Protein AF-0000000076550369 (afdb_homodimer)

Sequence (310 aa):
MLQIGLGSMNLGNSFVPNLTVDLSHDAEATEVRAARPRVLIVDDEKLIADTCAEILEDAGFHTMTAYDGFAAMDMVAEFQPDYLLTDVLMPRMNGVELAIYVNKMLPKAKILLFSGQAGISDILLQGHKQGYEFELLAKPLHPVKLIERLQKQQRMLQIGLGSMNLGNSFVPNLTVDLSHDAEATEVRAARPRVLIVDDEKLIADTCAEILEDAGFHTMTAYDGFAAMDMVAEFQPDYLLTDVLMPRMNGVELAIYVNKMLPKAKILLFSGQAGISDILLQGHKQGYEFELLAKPLHPVKLIERLQKQQR

Nearest PDB structures (foldseek):
  3q15-assembly2_D-3  TM=7.947E-01  e=2.339E-06  Bacillus subtilis
  6ifh-assembly1_A  TM=7.111E-01  e=2.498E-06  Paenisporosarcina sp. TG-14
  2oqr-assembly1_A-2  TM=6.727E-01  e=3.246E-06  Mycobacterium tuberculosis H37Rv
  3hv2-assembly1_B  TM=6.972E-01  e=5.485E-06  Pseudomonas protegens Pf-5
  8tef-assembly2_C  TM=6.922E-01  e=4.811E-06  Flavobacterium johnsoniae UW101

InterPro domains:
  IPR001789 Signal transduction response regulator, receiver domain [PF00072] (39-150)
  IPR001789 Signal transduction response regulator, receiver domain [PS50110] (38-154)
  IPR001789 Signal transduction response regulator, receiver domain [SM00448] (37-150)
  IPR011006 CheY-like superfamily [SSF52172] (36-154)
  IPR050595 Bacterial response regulator [PTHR44591] (36-152)

pLDDT: mean 79.11, std 24.01, range [27.92, 98.38]

Organism: NCBI:txid570835

Solvent-accessible surface area (backbone atoms only — not comparable to full-atom values): 17868 Å² total; per-residue (Å²): 134,84,78,74,77,76,73,80,77,77,77,72,83,74,80,70,74,76,70,69,70,70,71,65,69,71,61,66,70,69,64,70,66,68,75,52,55,30,34,36,32,34,24,66,50,57,69,59,29,51,52,51,39,52,55,42,40,75,72,56,37,40,64,50,76,25,53,38,43,66,59,37,59,68,42,40,76,77,65,57,41,49,27,40,39,28,36,33,85,40,74,102,37,37,27,60,62,44,47,53,53,46,39,72,76,37,71,80,35,45,38,39,34,39,28,84,55,27,68,58,47,48,53,50,47,51,38,45,74,72,65,53,75,70,43,75,36,52,57,76,83,50,67,68,61,49,49,54,51,54,56,58,65,75,103,136,83,79,74,76,79,74,79,78,77,78,73,83,76,77,69,72,76,70,65,72,66,70,63,70,69,61,66,69,68,63,70,63,69,75,54,55,29,33,36,31,34,24,67,51,56,70,60,30,52,52,52,40,52,55,42,40,75,71,54,37,40,65,48,75,25,55,39,43,66,59,37,59,65,41,43,76,77,65,56,40,48,27,39,38,27,36,31,86,40,75,102,37,37,29,59,61,44,47,52,53,45,40,71,76,37,72,80,37,43,38,38,35,37,26,84,54,26,69,59,48,48,53,50,47,52,39,45,73,72,65,54,74,71,43,76,36,54,57,77,83,51,68,69,60,48,49,54,51,56,56,59,67,75,101

Foldseek 3Di:
DPCPVPDDPPPPDPPPDPCPVPCPVVVVCVVVVVPAAEEEEEALPPVVRVVVCVVVVVVRHHYDYHNALVRSLVCCVPRVGLEYEYEQDDPPDGLVNSVVSNCVVRVNRHYDYDYPPVPVVVVVVVCVVVVHDDDDDDPDDDVVVVVVVVVVVVD/DPPVVPPPPPPPDPPPPPCPVPCPVVVCCVVVVVPAAEEEEEALPPVVRVVVCVVVVVVRHHYDYYNALVRSLVCCVPRVGLEYEYEQDDPPDGLVRSVVSNCVVRVNRHYDYDYPPVVVVVVVVVCVVVVHDDDDDDDDDDVVVVVVVVVVVVD

Secondary structure (DSSP, 8-state):
-------------------------------------EEEEE-SSHHHHHHHHHHHHHTT-EEEEESSHHHHHHHHHHH--SEEEEES--SSS-HHHHHHHHHHH-TT-EEEEEETTHHHHHHHHHHHHTT---EEEESSP-HHHHHHHHHHHH-/-------------------------------------EEEEE-SSHHHHHHHHHHHHHTT-EEEEESSHHHHHHHHHHH--SEEEEES--SSS-HHHHHHHHHHH-TT-EEEEEETTHHHHHHHHHHHHTT---EEEESSP-HHHHHHHHHHHH-

Radius of gyration: 42.09 Å; Cα contacts (8 Å, |Δi|>4): 429; chains: 2; bounding box: 52×225×55 Å

Structure (mmCIF, N/CA/C/O backbone):
data_AF-0000000076550369-model_v1
#
loop_
_entity.id
_entity.type
_entity.pdbx_description
1 polymer 'Response regulator receiver protein'
#
loop_
_atom_site.group_PDB
_atom_site.id
_atom_site.type_symbol
_atom_site.label_atom_id
_atom_site.label_alt_id
_atom_site.label_comp_id
_atom_site.label_asym_id
_atom_site.label_entity_id
_atom_site.label_seq_id
_atom_site.pdbx_PDB_ins_code
_atom_site.Cartn_x
_atom_site.Cartn_y
_atom_site.Cartn_z
_atom_site.occupancy
_atom_site.B_iso_or_equiv
_atom_site.auth_seq_id
_atom_site.auth_comp_id
_atom_site.auth_asym_id
_atom_site.auth_atom_id
_atom_site.pdbx_PDB_model_num
ATOM 1 N N . MET A 1 1 ? -34.969 109.25 32.281 1 27.92 1 MET A N 1
ATOM 2 C CA . MET A 1 1 ? -35.531 108.562 31.141 1 27.92 1 MET A CA 1
ATOM 3 C C . MET A 1 1 ? -34.5 108.312 30.062 1 27.92 1 MET A C 1
ATOM 5 O O . MET A 1 1 ? -34.5 109 29.016 1 27.92 1 MET A O 1
ATOM 9 N N . LEU A 1 2 ? -33.281 107.875 30.562 1 29.59 2 LEU A N 1
ATOM 10 C CA . LEU A 1 2 ? -31.984 107.812 29.938 1 29.59 2 LEU A CA 1
ATOM 11 C C . LEU A 1 2 ? -32 106.75 28.812 1 29.59 2 LEU A C 1
ATOM 13 O O . LEU A 1 2 ? -32.281 105.562 29.062 1 29.59 2 LEU A O 1
ATOM 17 N N . GLN A 1 3 ? -32.406 107.188 27.578 1 32 3 GLN A N 1
ATOM 18 C CA . GLN A 1 3 ? -32.656 106.5 26.312 1 32 3 GLN A CA 1
ATOM 19 C C . GLN A 1 3 ? -31.438 105.75 25.797 1 32 3 GLN A C 1
ATOM 21 O O . GLN A 1 3 ? -30.484 106.438 25.312 1 32 3 GLN A O 1
ATOM 26 N N . ILE A 1 4 ? -30.859 104.812 26.562 1 32.62 4 ILE A N 1
ATOM 27 C CA . ILE A 1 4 ? -29.609 104.125 26.203 1 32.62 4 ILE A CA 1
ATOM 28 C C . ILE A 1 4 ? -29.797 103.375 24.891 1 32.62 4 ILE A C 1
ATOM 30 O O . ILE A 1 4 ? -30.703 102.562 24.75 1 32.62 4 ILE A O 1
ATOM 34 N N . GLY A 1 5 ? -29.594 104.062 23.75 1 32.12 5 GLY A N 1
ATOM 35 C CA . GLY A 1 5 ? -29.719 103.625 22.375 1 32.12 5 GLY A CA 1
ATOM 36 C C . GLY A 1 5 ? -28.969 102.375 22.078 1 32.12 5 GLY A C 1
ATOM 37 O O . GLY A 1 5 ? -27.734 102.312 22.062 1 32.12 5 GLY A O 1
ATOM 38 N N . LEU A 1 6 ? -29.375 101.188 22.656 1 30.16 6 LEU A N 1
ATOM 39 C CA . LEU A 1 6 ? -28.781 99.875 22.578 1 30.16 6 LEU A CA 1
ATOM 40 C C . LEU A 1 6 ? -28.609 99.438 21.141 1 30.16 6 LEU A C 1
ATOM 42 O O . LEU A 1 6 ? -29.578 99.312 20.391 1 30.16 6 LEU A O 1
ATOM 46 N N . GLY A 1 7 ? -27.562 99.938 20.469 1 31.98 7 GLY A N 1
ATOM 47 C CA . GLY A 1 7 ? -27.234 99.688 19.078 1 31.98 7 GLY A CA 1
ATOM 48 C C . GLY A 1 7 ? -27.297 98.25 18.703 1 31.98 7 GLY A C 1
ATOM 49 O O . GLY A 1 7 ? -27.188 97.375 19.562 1 31.98 7 GLY A O 1
ATOM 50 N N . SER A 1 8 ? -27.984 97.812 17.609 1 32.66 8 SER A N 1
ATOM 51 C CA . SER A 1 8 ? -28.438 96.625 16.906 1 32.66 8 SER A CA 1
ATOM 52 C C . SER A 1 8 ? -27.25 95.75 16.531 1 32.66 8 SER A C 1
ATOM 54 O O . SER A 1 8 ? -26.5 96.062 15.617 1 32.66 8 SER A O 1
ATOM 56 N N . MET A 1 9 ? -26.422 95.25 17.469 1 28.64 9 MET A N 1
ATOM 57 C CA . MET A 1 9 ? -25.281 94.438 17.078 1 28.64 9 MET A CA 1
ATOM 58 C C . MET A 1 9 ? -25.734 93.312 16.172 1 28.64 9 MET A C 1
ATOM 60 O O . MET A 1 9 ? -26.656 92.562 16.516 1 28.64 9 MET A O 1
ATOM 64 N N . ASN A 1 10 ? -25.688 93.5 14.844 1 31.89 10 ASN A N 1
ATOM 65 C CA . ASN A 1 10 ? -25.969 92.562 13.766 1 31.89 10 ASN A CA 1
ATOM 66 C C . ASN A 1 10 ? -25.266 91.25 13.984 1 31.89 10 ASN A C 1
ATOM 68 O O . ASN A 1 10 ? -24.031 91.188 13.992 1 31.89 10 ASN A O 1
ATOM 72 N N . LEU A 1 11 ? -25.688 90.375 14.844 1 28.97 11 LEU A N 1
ATOM 73 C CA . LEU A 1 11 ? -25.219 89 15.125 1 28.97 11 LEU A CA 1
ATOM 74 C C . LEU A 1 11 ? -25.062 88.25 13.836 1 28.97 11 LEU A C 1
ATOM 76 O O . LEU A 1 11 ? -26.031 88 13.133 1 28.97 11 LEU A O 1
ATOM 80 N N . GLY A 1 12 ? -23.969 88.5 13.086 1 31.8 12 GLY A N 1
ATOM 81 C CA . GLY A 1 12 ? -23.625 87.812 11.867 1 31.8 12 GLY A CA 1
ATOM 82 C C . GLY A 1 12 ? -24 86.312 11.906 1 31.8 12 GLY A C 1
ATOM 83 O O . GLY A 1 12 ? -24.234 85.75 12.977 1 31.8 12 GLY A O 1
ATOM 84 N N . ASN A 1 13 ? -24.406 85.75 10.711 1 34.06 13 ASN A N 1
ATOM 85 C CA . ASN A 1 13 ? -24.938 84.5 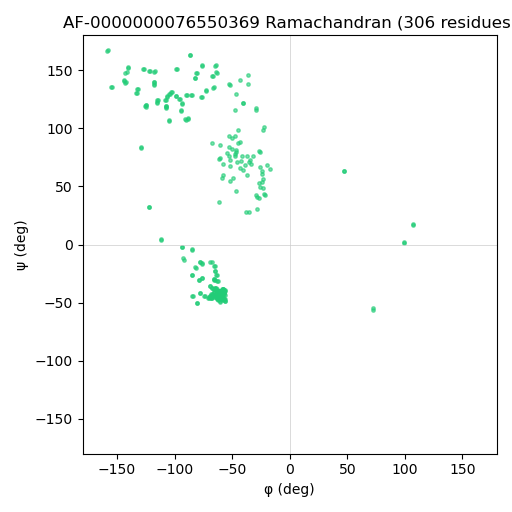10.273 1 34.06 13 ASN A CA 1
ATOM 86 C C . ASN A 1 13 ? -24.094 83.312 10.789 1 34.06 13 ASN A C 1
ATOM 88 O O . ASN A 1 13 ? -22.875 83.25 10.555 1 34.06 13 ASN A O 1
ATOM 92 N N . SER A 1 14 ? -24.422 82.75 11.938 1 32.03 14 SER A N 1
ATOM 93 C CA . SER A 1 14 ? -23.891 81.562 12.547 1 32.03 14 SER A CA 1
ATOM 94 C C . SER A 1 14 ? -23.766 80.438 11.523 1 32.03 14 SER A C 1
ATOM 96 O O . SER A 1 14 ? -24.734 80.062 10.852 1 32.03 14 SER A O 1
ATOM 98 N N . PHE A 1 15 ? -22.609 80.375 10.789 1 33.94 15 PHE A N 1
ATOM 99 C CA . PHE A 1 15 ? -22.234 79.188 10.023 1 33.94 15 PHE A CA 1
ATOM 100 C C . PHE A 1 15 ? -22.625 77.875 10.766 1 33.94 15 PHE A C 1
ATOM 102 O O . PHE A 1 15 ? -22.203 77.688 11.906 1 33.94 15 PHE A O 1
ATOM 109 N N . VAL A 1 16 ? -23.922 77.5 10.758 1 35.19 16 VAL A N 1
ATOM 110 C CA . VAL A 1 16 ? -24.375 76.188 11.148 1 35.19 16 VAL A CA 1
ATOM 111 C C . VAL A 1 16 ? -23.453 75.125 10.562 1 35.19 16 VAL A C 1
ATOM 113 O O . VAL A 1 16 ? -22.906 75.312 9.461 1 35.19 16 VAL A O 1
ATOM 116 N N . PRO A 1 17 ? -23.188 74.125 11.273 1 32.66 17 PRO A N 1
ATOM 117 C CA . PRO A 1 17 ? -22.266 72.938 11.297 1 32.66 17 PRO A CA 1
ATOM 118 C C . PRO A 1 17 ? -22.453 72 10.102 1 32.66 17 PRO A C 1
ATOM 120 O O . PRO A 1 17 ? -23.375 71.188 10.094 1 32.66 17 PRO A O 1
ATOM 123 N N . ASN A 1 18 ? -22.734 72.438 8.906 1 38.12 18 ASN A N 1
ATOM 124 C CA . ASN A 1 18 ? -23.203 71.312 8.148 1 38.12 18 ASN A CA 1
ATOM 125 C C . ASN A 1 18 ? -22.219 70.125 8.234 1 38.12 18 ASN A C 1
ATOM 127 O O . ASN A 1 18 ? -21.156 70.188 7.609 1 38.12 18 ASN A O 1
ATOM 131 N N . LEU A 1 19 ? -21.875 69.688 9.398 1 30.3 19 LEU A N 1
ATOM 132 C CA . LEU A 1 19 ? -21.078 68.438 9.406 1 30.3 19 LEU A CA 1
ATOM 133 C C . LEU A 1 19 ? -21.719 67.375 8.531 1 30.3 19 LEU A C 1
ATOM 135 O O . LEU A 1 19 ? -22.766 66.812 8.867 1 30.3 19 LEU A O 1
ATOM 139 N N . THR A 1 20 ? -21.938 67.625 7.262 1 37.28 20 THR A N 1
ATOM 140 C CA . THR A 1 20 ? -22.156 66.438 6.453 1 37.28 20 THR A CA 1
ATOM 141 C C . THR A 1 20 ? -21.172 65.312 6.832 1 37.28 20 THR A C 1
ATOM 143 O O . THR A 1 20 ? -19.969 65.5 6.66 1 37.28 20 THR A O 1
ATOM 146 N N . VAL A 1 21 ? -21.406 64.75 7.996 1 33.78 21 VAL A N 1
ATOM 147 C CA . VAL A 1 21 ? -20.688 63.5 8.234 1 33.78 21 VAL A CA 1
ATOM 148 C C . VAL A 1 21 ? -20.656 62.688 6.949 1 33.78 21 VAL A C 1
ATOM 150 O O . VAL A 1 21 ? -21.703 62.312 6.414 1 33.78 21 VAL A O 1
ATOM 153 N N . ASP A 1 22 ? -19.922 63.188 5.969 1 36.72 22 ASP A N 1
ATOM 154 C CA . ASP A 1 22 ? -19.531 62.188 4.98 1 36.72 22 ASP A CA 1
ATOM 155 C C . ASP A 1 22 ? -19.312 60.812 5.637 1 36.72 22 ASP A C 1
ATOM 157 O O . ASP A 1 22 ? -18.391 60.656 6.434 1 36.72 22 ASP A O 1
ATOM 161 N N . LEU A 1 23 ? -20.391 60.219 6.082 1 35.91 23 LEU A N 1
ATOM 162 C CA . LEU A 1 23 ? -20.281 58.75 6.285 1 35.91 23 LEU A CA 1
ATOM 163 C C . LEU A 1 23 ? -19.438 58.125 5.184 1 35.91 23 LEU A C 1
ATOM 165 O O . LEU A 1 23 ? -19.953 57.844 4.09 1 35.91 23 LEU A O 1
ATOM 169 N N . SER A 1 24 ? -18.562 58.844 4.633 1 37.47 24 SER A N 1
ATOM 170 C CA . SER A 1 24 ? -17.625 57.906 3.988 1 37.47 24 SER A CA 1
ATOM 171 C C . SER A 1 24 ? -17.516 56.625 4.77 1 37.47 24 SER A C 1
ATOM 173 O O . SER A 1 24 ? -17.172 56.625 5.953 1 37.47 24 SER A O 1
ATOM 175 N N . HIS A 1 25 ? -18.578 55.844 4.598 1 37.62 25 HIS A N 1
ATOM 176 C CA . HIS A 1 25 ? -18.422 54.406 4.875 1 37.62 25 HIS A CA 1
ATOM 177 C C . HIS A 1 25 ? -16.984 53.969 4.68 1 37.62 25 HIS A C 1
ATOM 179 O O . HIS A 1 25 ? -16.516 53.844 3.543 1 37.62 25 HIS A O 1
ATOM 185 N N . ASP A 1 26 ? -15.992 54.531 5.234 1 32.56 26 ASP A N 1
ATOM 186 C CA . ASP A 1 26 ? -14.859 53.625 5.398 1 32.56 26 ASP A CA 1
ATOM 187 C C . ASP A 1 26 ? -15.328 52.188 5.566 1 32.56 26 ASP A C 1
ATOM 189 O O . ASP A 1 26 ? -15.758 51.781 6.652 1 32.56 26 ASP A O 1
ATOM 193 N N . ALA A 1 27 ? -16.328 51.781 4.75 1 41.12 27 ALA A N 1
ATOM 194 C CA . ALA A 1 27 ? -16.375 50.344 4.629 1 41.12 27 ALA A CA 1
ATOM 195 C C . ALA A 1 27 ? -15.023 49.719 4.949 1 41.12 27 ALA A C 1
ATOM 197 O O . ALA A 1 27 ? -14.055 49.938 4.223 1 41.12 27 ALA A O 1
ATOM 198 N N . GLU A 1 28 ? -14.609 50.062 6.148 1 37.56 28 GLU A N 1
ATOM 199 C CA . GLU A 1 28 ? -13.562 49.125 6.52 1 37.56 28 GLU A CA 1
ATOM 200 C C . GLU A 1 28 ? -13.648 47.844 5.68 1 37.56 28 GLU A C 1
ATOM 202 O O . GLU A 1 28 ? -14.664 47.156 5.691 1 37.56 28 GLU A O 1
ATOM 207 N N . ALA A 1 29 ? -13.406 47.812 4.5 1 39.91 29 ALA A N 1
ATOM 208 C CA . ALA A 1 29 ? -13.195 46.625 3.68 1 39.91 29 ALA A CA 1
ATOM 209 C C . ALA A 1 29 ? -12.703 45.469 4.527 1 39.91 29 ALA A C 1
ATOM 211 O O . ALA A 1 29 ? -11.547 45.438 4.961 1 39.91 29 ALA A O 1
ATOM 212 N N . THR A 1 30 ? -13.328 45.188 5.59 1 40.44 30 THR A N 1
ATOM 213 C CA . THR A 1 30 ? -13.109 43.875 6.18 1 40.44 30 THR A CA 1
ATOM 214 C C . THR A 1 30 ? -12.742 42.844 5.105 1 40.44 30 THR A C 1
ATOM 216 O O . THR A 1 30 ? -13.586 42.469 4.297 1 40.44 30 THR A O 1
ATOM 219 N N . GLU A 1 31 ? -11.961 43.219 4.199 1 41.28 31 GLU A N 1
ATOM 220 C CA . GLU A 1 31 ? -11.477 42.125 3.355 1 41.28 31 GLU A CA 1
ATOM 221 C C . GLU A 1 31 ? -11.508 40.812 4.098 1 41.28 31 GLU A C 1
ATOM 223 O O . GLU A 1 31 ? -10.898 40.656 5.16 1 41.28 31 GLU A O 1
ATOM 228 N N . VAL A 1 32 ? -12.57 40.312 4.422 1 41.41 32 VAL A N 1
ATOM 229 C CA . VAL A 1 32 ? -12.641 38.938 4.879 1 41.41 32 VAL A CA 1
ATOM 230 C C . VAL A 1 32 ? -11.43 38.156 4.371 1 41.41 32 VAL A C 1
ATOM 232 O O . VAL A 1 32 ? -11.359 37.812 3.186 1 41.41 32 VAL A O 1
ATOM 235 N N . ARG A 1 33 ? -10.188 38.688 4.414 1 45.5 33 ARG A N 1
ATOM 236 C CA . ARG A 1 33 ? -9.109 37.781 4.051 1 45.5 33 ARG A CA 1
ATOM 237 C C . ARG A 1 33 ? -9.5 36.344 4.336 1 45.5 33 ARG A C 1
ATOM 239 O O . ARG A 1 33 ? -9.805 35.969 5.473 1 45.5 33 ARG A O 1
ATOM 246 N N . ALA A 1 34 ? -10.172 35.75 3.594 1 56.81 34 ALA A N 1
ATOM 247 C CA . ALA A 1 34 ? -10.461 34.312 3.719 1 56.81 34 ALA A CA 1
ATOM 248 C C . ALA A 1 34 ? -9.383 33.625 4.543 1 56.81 34 ALA A C 1
ATOM 250 O O . ALA A 1 34 ? -8.195 33.906 4.406 1 56.81 34 ALA A O 1
ATOM 251 N N . ALA A 1 35 ? -9.648 33.344 5.855 1 75.94 35 ALA A N 1
ATOM 252 C CA . ALA A 1 35 ? -8.727 32.688 6.773 1 75.94 35 ALA A CA 1
ATOM 253 C C . ALA A 1 35 ? -7.797 31.734 6.023 1 75.94 35 ALA A C 1
ATOM 255 O O . ALA A 1 35 ? -8.195 31.125 5.02 1 75.94 35 ALA A O 1
ATOM 256 N N . ARG A 1 36 ? -6.406 32.125 6.09 1 91.44 36 ARG A N 1
ATOM 257 C CA . ARG A 1 36 ? -5.41 31.203 5.535 1 91.44 36 ARG A CA 1
ATOM 258 C C . ARG A 1 36 ? -5.746 29.75 5.875 1 91.44 36 ARG A C 1
ATOM 260 O O . ARG A 1 36 ? -6.023 29.422 7.031 1 91.44 36 ARG A O 1
ATOM 267 N N . PRO A 1 37 ? -5.895 28.953 4.832 1 95.5 37 PRO A N 1
ATOM 268 C CA . PRO A 1 37 ? -6.156 27.547 5.152 1 95.5 37 PRO A CA 1
ATOM 269 C C . PRO A 1 37 ? -5.125 26.969 6.109 1 95.5 37 PRO A C 1
ATOM 271 O O . PRO A 1 37 ? -3.936 27.281 6.016 1 95.5 37 PRO A O 1
ATOM 274 N N . ARG A 1 38 ? -5.566 26.219 7.027 1 97.25 38 ARG A N 1
ATOM 275 C CA . ARG A 1 38 ? -4.719 25.625 8.055 1 97.25 38 ARG A CA 1
ATOM 276 C C . ARG A 1 38 ? -4.199 24.266 7.605 1 97.25 38 ARG A C 1
ATOM 278 O O . ARG A 1 38 ? -4.98 23.391 7.223 1 97.25 38 ARG A O 1
ATOM 285 N N . VAL A 1 39 ? -2.828 24.109 7.711 1 97.69 39 VAL A N 1
ATOM 286 C CA . VAL A 1 39 ? -2.205 22.844 7.301 1 97.69 39 VAL A CA 1
ATOM 287 C C . VAL A 1 39 ? -1.375 22.281 8.453 1 97.69 39 VAL A C 1
ATOM 289 O O . VAL A 1 39 ? -0.478 22.953 8.969 1 97.69 39 VAL A O 1
ATOM 292 N N . LEU A 1 40 ? -1.76 21.078 8.867 1 98.38 40 LEU A N 1
ATOM 293 C CA . LEU A 1 40 ? -0.908 20.344 9.805 1 98.38 40 LEU A CA 1
ATOM 294 C C . LEU A 1 40 ? 0.032 19.406 9.055 1 98.38 40 LEU A C 1
ATOM 296 O O . LEU A 1 40 ? -0.418 18.547 8.297 1 98.38 40 LEU A O 1
ATOM 300 N N . ILE A 1 41 ? 1.331 19.609 9.266 1 97.75 41 ILE A N 1
ATOM 301 C CA . ILE A 1 41 ? 2.365 18.828 8.602 1 97.75 41 ILE A CA 1
ATOM 302 C C . ILE A 1 41 ? 3.027 17.891 9.602 1 97.75 41 ILE A C 1
ATOM 304 O O . ILE A 1 41 ? 3.527 18.328 10.641 1 97.75 41 ILE A O 1
ATOM 308 N N . VAL A 1 42 ? 2.994 16.578 9.242 1 98.12 42 VAL A N 1
ATOM 309 C CA . VAL A 1 42 ? 3.508 15.578 10.18 1 98.12 42 VAL A CA 1
ATOM 310 C C . VAL A 1 42 ? 4.574 14.727 9.492 1 98.12 42 VAL A C 1
ATOM 312 O O . VAL A 1 42 ? 4.301 14.07 8.484 1 98.12 42 VAL A O 1
ATOM 315 N N . ASP A 1 43 ? 5.82 14.742 10.008 1 96.62 43 ASP A N 1
ATOM 316 C CA . ASP A 1 43 ? 6.973 13.984 9.531 1 96.62 43 ASP A CA 1
ATOM 317 C C . ASP A 1 43 ? 7.992 13.766 10.648 1 96.62 43 ASP A C 1
ATOM 319 O O . ASP A 1 43 ? 8.297 14.695 11.406 1 96.62 43 ASP A O 1
ATOM 323 N N . ASP A 1 44 ? 8.484 12.555 10.719 1 96.38 44 ASP A N 1
ATOM 324 C CA . ASP A 1 44 ? 9.398 12.273 11.82 1 96.38 44 ASP A CA 1
ATOM 325 C C . ASP A 1 44 ? 10.789 12.844 11.539 1 96.38 44 ASP A C 1
ATOM 327 O O . ASP A 1 44 ? 11.617 12.945 12.438 1 96.38 44 ASP A O 1
ATOM 331 N N . GLU A 1 45 ? 11.008 13.18 10.328 1 95.12 45 GLU A N 1
ATOM 332 C CA . GLU A 1 45 ? 12.203 13.945 9.992 1 95.12 45 GLU A CA 1
ATOM 333 C C . GLU A 1 45 ? 11.938 15.445 10.047 1 95.12 45 GLU A C 1
ATOM 335 O O . GLU A 1 45 ? 11.391 16.016 9.102 1 95.12 45 GLU A O 1
ATOM 340 N N . LYS A 1 46 ? 12.469 16.047 11.031 1 96.81 46 LYS A N 1
ATOM 341 C CA . LYS A 1 46 ? 12.148 17.438 11.352 1 96.81 46 LYS A CA 1
ATOM 342 C C . LYS A 1 46 ? 12.484 18.359 10.18 1 96.81 46 LYS A C 1
ATOM 344 O O . LYS A 1 46 ? 11.711 19.266 9.859 1 96.81 46 LYS A O 1
ATOM 349 N N . LEU A 1 47 ? 13.602 18.156 9.57 1 95.81 47 LEU A N 1
ATOM 350 C CA . LEU A 1 47 ? 14.031 19 8.461 1 95.81 47 LEU A CA 1
ATOM 351 C C . LEU A 1 47 ? 13.008 18.984 7.328 1 95.81 47 LEU A C 1
ATOM 353 O O . LEU A 1 47 ? 12.711 20.016 6.734 1 95.81 47 LEU A O 1
ATOM 357 N N . ILE A 1 48 ? 12.453 17.875 7.094 1 94.38 48 ILE A N 1
ATOM 358 C CA . ILE A 1 48 ? 11.477 17.734 6.016 1 94.38 48 ILE A CA 1
ATOM 359 C C . ILE A 1 48 ? 10.188 18.469 6.383 1 94.38 48 ILE A C 1
ATOM 361 O O . ILE A 1 48 ? 9.648 19.219 5.574 1 94.38 48 ILE A O 1
ATOM 365 N N . ALA A 1 49 ? 9.758 18.281 7.559 1 96.06 49 ALA A N 1
ATOM 366 C CA . ALA A 1 49 ? 8.531 18.922 8.023 1 96.06 49 ALA A CA 1
ATOM 367 C C . ALA A 1 49 ? 8.664 20.438 8 1 96.06 49 ALA A C 1
ATOM 369 O O . ALA A 1 49 ? 7.793 21.141 7.488 1 96.06 49 ALA A O 1
ATOM 370 N N . ASP A 1 50 ? 9.758 20.844 8.539 1 96.88 50 ASP A N 1
ATOM 371 C CA . ASP A 1 50 ? 9.984 22.281 8.664 1 96.88 50 ASP A CA 1
ATOM 372 C C . ASP A 1 50 ? 10.141 22.938 7.297 1 96.88 50 ASP A C 1
ATOM 374 O O . ASP A 1 50 ? 9.641 24.047 7.07 1 96.88 50 ASP A O 1
ATOM 378 N N . THR A 1 51 ? 10.859 22.312 6.453 1 95.81 51 THR A N 1
ATOM 379 C CA . THR A 1 51 ? 11.039 22.844 5.105 1 95.81 51 THR A CA 1
ATOM 380 C C . THR A 1 51 ? 9.695 22.938 4.387 1 95.81 51 THR A C 1
ATOM 382 O O . THR A 1 51 ? 9.398 23.953 3.752 1 95.81 51 THR A O 1
ATOM 385 N N . CYS A 1 52 ? 8.898 21.938 4.496 1 95.38 52 CYS A N 1
ATOM 386 C CA . CYS A 1 52 ? 7.566 21.953 3.895 1 95.38 52 CYS A CA 1
ATOM 387 C C . CYS A 1 52 ? 6.719 23.078 4.465 1 95.38 52 CYS A C 1
ATOM 389 O O . CYS A 1 52 ? 6.035 23.781 3.719 1 95.38 52 CYS A O 1
ATOM 391 N N . ALA A 1 53 ? 6.801 23.266 5.711 1 96.5 53 ALA A N 1
ATOM 392 C CA . ALA A 1 53 ? 6.039 24.312 6.379 1 96.5 53 ALA A CA 1
ATOM 393 C C . ALA A 1 53 ? 6.426 25.688 5.848 1 96.5 53 ALA A C 1
ATOM 395 O O . ALA A 1 53 ? 5.559 26.516 5.551 1 96.5 53 ALA A O 1
ATOM 396 N N . GLU A 1 54 ? 7.684 25.875 5.758 1 96.38 54 GLU A N 1
ATOM 397 C CA . GLU A 1 54 ? 8.18 27.172 5.281 1 96.38 54 GLU A CA 1
ATOM 398 C C . GLU A 1 54 ? 7.664 27.484 3.881 1 96.38 54 GLU A C 1
ATOM 400 O O . GLU A 1 54 ? 7.199 28.594 3.617 1 96.38 54 GLU A O 1
ATOM 405 N N . ILE A 1 55 ? 7.707 26.578 3.078 1 95.38 55 ILE A N 1
ATOM 406 C CA . ILE A 1 55 ? 7.297 26.75 1.688 1 95.38 55 ILE A CA 1
ATOM 407 C C . ILE A 1 55 ? 5.797 27.016 1.621 1 95.38 55 ILE A C 1
ATOM 409 O O . ILE A 1 55 ? 5.352 27.922 0.9 1 95.38 55 ILE A O 1
ATOM 413 N N . LEU A 1 56 ? 5.047 26.281 2.357 1 95.81 56 LEU A N 1
ATOM 414 C CA . LEU A 1 56 ? 3.596 26.453 2.357 1 95.81 56 LEU A CA 1
ATOM 415 C C . LEU A 1 56 ? 3.205 27.797 2.969 1 95.81 56 LEU A C 1
ATOM 417 O O . LEU A 1 56 ? 2.264 28.438 2.506 1 95.81 56 LEU A O 1
ATOM 421 N N . GLU A 1 57 ? 3.939 28.188 3.998 1 96 57 GLU A N 1
ATOM 422 C CA . GLU A 1 57 ? 3.684 29.5 4.59 1 96 57 GLU A CA 1
ATOM 423 C C . GLU A 1 57 ? 3.908 30.609 3.576 1 96 57 GLU A C 1
ATOM 425 O O . GLU A 1 57 ? 3.109 31.547 3.488 1 96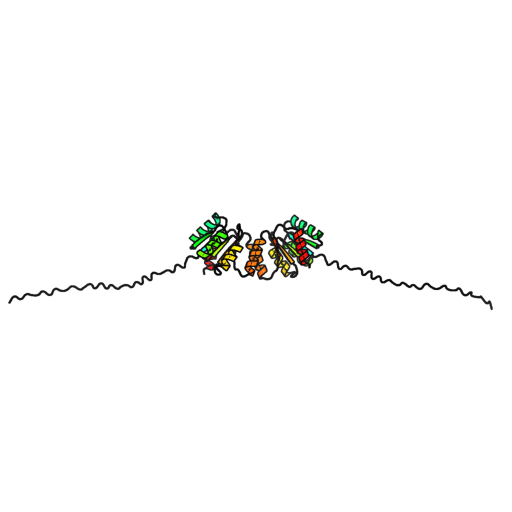 57 GLU A O 1
ATOM 430 N N . ASP A 1 58 ? 4.926 30.438 2.807 1 94.75 58 ASP A N 1
ATOM 431 C CA . ASP A 1 58 ? 5.23 31.406 1.77 1 94.75 58 ASP A CA 1
ATOM 432 C C . ASP A 1 58 ? 4.129 31.453 0.713 1 94.75 58 ASP A C 1
ATOM 434 O O . ASP A 1 58 ? 3.926 32.5 0.065 1 94.75 58 ASP A O 1
ATOM 438 N N . ALA A 1 59 ? 3.402 30.391 0.62 1 94.31 59 ALA A N 1
ATOM 439 C CA . ALA A 1 59 ? 2.348 30.297 -0.384 1 94.31 59 ALA A CA 1
ATOM 440 C C . ALA A 1 59 ? 1.002 30.734 0.189 1 94.31 59 ALA A C 1
ATOM 442 O O . ALA A 1 59 ? -0.023 30.656 -0.492 1 94.31 59 ALA A O 1
ATOM 443 N N . GLY A 1 60 ? 0.907 31.094 1.446 1 94.06 60 GLY A N 1
ATOM 444 C CA . GLY A 1 60 ? -0.297 31.688 2.008 1 94.06 60 GLY A CA 1
ATOM 445 C C . GLY A 1 60 ? -1.062 30.734 2.912 1 94.06 60 GLY A C 1
ATOM 446 O O . GLY A 1 60 ? -2.221 30.984 3.25 1 94.06 60 GLY A O 1
ATOM 447 N N . PHE A 1 61 ? -0.44 29.688 3.363 1 95.69 61 PHE A N 1
ATOM 448 C CA . PHE A 1 61 ? -1.069 28.766 4.293 1 95.69 61 PHE A CA 1
ATOM 449 C C . PHE A 1 61 ? -0.635 29.047 5.727 1 95.69 61 PHE A C 1
ATOM 4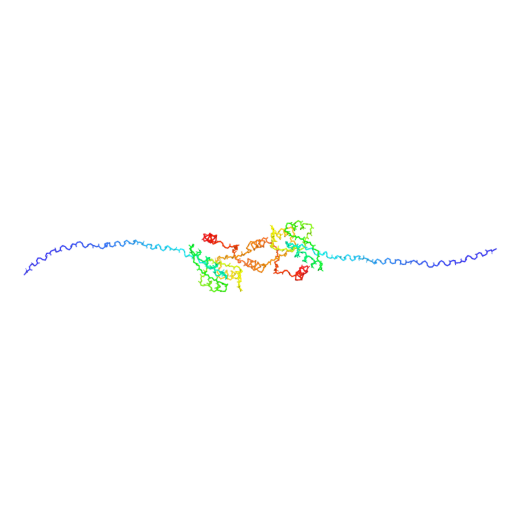51 O O . PHE A 1 61 ? 0.417 29.656 5.953 1 95.69 61 PHE A O 1
ATOM 458 N N . HIS A 1 62 ? -1.516 28.734 6.594 1 97 62 HIS A N 1
ATOM 459 C CA . HIS A 1 62 ? -1.172 28.703 8.008 1 97 62 HIS A CA 1
ATOM 460 C C . HIS A 1 62 ? -0.78 27.297 8.453 1 97 62 HIS A C 1
ATOM 462 O O . HIS A 1 62 ? -1.619 26.406 8.484 1 97 62 HIS A O 1
ATOM 468 N N . THR A 1 63 ? 0.562 27.141 8.883 1 97.69 63 THR A N 1
ATOM 469 C CA . THR A 1 63 ? 1.025 25.781 9.086 1 97.69 63 THR A CA 1
ATOM 470 C C . THR A 1 63 ? 1.422 25.547 10.539 1 97.69 63 THR A C 1
ATOM 472 O O . THR A 1 63 ? 1.795 26.484 11.242 1 97.69 63 THR A O 1
ATOM 475 N N . MET A 1 64 ? 1.233 24.344 10.984 1 98.25 64 MET A N 1
ATOM 476 C CA . MET A 1 64 ? 1.882 23.781 12.164 1 98.25 64 MET A CA 1
ATOM 477 C C . MET A 1 64 ? 2.566 22.469 11.828 1 98.25 64 MET A C 1
ATOM 479 O O . MET A 1 64 ? 2.158 21.766 10.898 1 98.25 64 MET A O 1
ATOM 483 N N . THR A 1 65 ? 3.611 22.219 12.586 1 98.38 65 THR A N 1
ATOM 484 C CA . THR A 1 65 ? 4.367 21 12.344 1 98.38 65 THR A CA 1
ATOM 485 C C . THR A 1 65 ? 4.336 20.078 13.562 1 98.38 65 THR A C 1
ATOM 487 O O . THR A 1 65 ? 4.352 20.562 14.703 1 98.38 65 THR A O 1
ATOM 490 N N . ALA A 1 66 ? 4.156 18.797 13.305 1 98.12 66 ALA A N 1
ATOM 491 C CA . ALA A 1 66 ? 4.371 17.734 14.289 1 98.12 66 ALA A CA 1
ATOM 492 C C . ALA A 1 66 ? 5.41 16.734 13.797 1 98.12 66 ALA A C 1
ATOM 494 O O . ALA A 1 66 ? 5.523 16.484 12.594 1 98.12 66 ALA A O 1
ATOM 495 N N . TYR A 1 67 ? 6.125 16.156 14.734 1 97.62 67 TYR A N 1
ATOM 496 C CA . TYR A 1 67 ? 7.246 15.312 14.328 1 97.62 67 TYR A CA 1
ATOM 497 C C . TYR A 1 67 ? 6.973 13.852 14.656 1 97.62 67 TYR A C 1
ATOM 499 O O . TYR A 1 67 ? 7.875 13.016 14.586 1 97.62 67 TYR A O 1
ATOM 507 N N . ASP A 1 68 ? 5.816 13.609 15.141 1 96.19 68 ASP A N 1
ATOM 508 C CA . ASP A 1 68 ? 5.301 12.25 15.32 1 96.19 68 ASP A CA 1
ATOM 509 C C . ASP A 1 68 ? 3.773 12.25 15.383 1 96.19 68 ASP A C 1
ATOM 511 O O . ASP A 1 68 ? 3.152 13.305 15.523 1 96.19 68 ASP A O 1
ATOM 515 N N . GLY A 1 69 ? 3.182 11.086 15.281 1 96.69 69 GLY A N 1
ATOM 516 C CA . GLY A 1 69 ? 1.735 10.938 15.203 1 96.69 69 GLY A CA 1
ATOM 517 C C . GLY A 1 69 ? 1.023 11.375 16.469 1 96.69 69 GLY A C 1
ATOM 518 O O . GLY A 1 69 ? -0.059 11.961 16.406 1 96.69 69 GLY A O 1
ATOM 519 N N . PHE A 1 70 ? 1.622 11.102 17.578 1 96.12 70 PHE A N 1
ATOM 520 C CA . PHE A 1 70 ? 0.98 11.422 18.844 1 96.12 70 PHE A CA 1
ATOM 521 C C . PHE A 1 70 ? 0.925 12.93 19.062 1 96.12 70 PHE A C 1
ATOM 523 O O . PHE A 1 70 ? -0.112 13.469 19.453 1 96.12 70 PHE A O 1
ATOM 530 N N . ALA A 1 71 ? 2.041 13.508 18.797 1 96.56 71 ALA A N 1
ATOM 531 C CA . ALA A 1 71 ? 2.062 14.961 18.875 1 96.56 71 ALA A CA 1
ATOM 532 C C . ALA A 1 71 ? 1.021 15.578 17.938 1 96.56 71 ALA A C 1
ATOM 534 O O . ALA A 1 71 ? 0.353 16.547 18.312 1 96.56 71 ALA A O 1
ATOM 535 N N . ALA A 1 72 ? 0.908 15.031 16.766 1 98 72 ALA A N 1
ATOM 536 C CA . ALA A 1 72 ? -0.074 15.508 15.797 1 98 72 ALA A CA 1
ATOM 537 C C . ALA A 1 72 ? -1.494 15.359 16.328 1 98 72 ALA A C 1
ATOM 539 O O . ALA A 1 72 ? -2.316 16.266 16.203 1 98 72 ALA A O 1
ATOM 540 N N . MET A 1 73 ? -1.789 14.234 16.938 1 97 73 MET A N 1
ATOM 541 C CA . MET A 1 73 ? -3.115 13.984 17.5 1 97 73 MET A CA 1
ATOM 542 C C . MET A 1 73 ? -3.482 15.047 18.516 1 97 73 MET A C 1
ATOM 544 O O . MET A 1 73 ? -4.621 15.516 18.562 1 97 73 MET A O 1
ATOM 548 N N . ASP A 1 74 ? -2.484 15.375 19.281 1 96.19 74 ASP A N 1
ATOM 549 C CA . ASP A 1 74 ? -2.699 16.375 20.328 1 96.19 74 ASP A CA 1
ATOM 550 C C . ASP A 1 74 ? -3.018 17.75 19.719 1 96.19 74 ASP A C 1
ATOM 552 O O . ASP A 1 74 ? -3.803 18.516 20.281 1 96.19 74 ASP A O 1
ATOM 556 N N . MET A 1 75 ? -2.506 18 18.609 1 97.56 75 MET A N 1
ATOM 557 C CA . MET A 1 75 ? -2.6 19.312 17.984 1 97.56 75 MET A CA 1
ATOM 558 C C . MET A 1 75 ? -3.902 19.453 17.203 1 97.56 75 MET A C 1
ATOM 560 O O . MET A 1 75 ? -4.398 20.562 17 1 97.56 75 MET A O 1
ATOM 564 N N . VAL A 1 76 ? -4.469 18.406 16.75 1 97.06 76 VAL A N 1
ATOM 565 C CA . VAL A 1 76 ? -5.57 18.406 15.789 1 97.06 76 VAL A CA 1
ATOM 566 C C . VAL A 1 76 ? -6.781 19.109 16.391 1 97.06 76 VAL A C 1
ATOM 568 O O . VAL A 1 76 ? -7.418 19.938 15.719 1 97.06 76 VAL A O 1
ATOM 571 N N . ALA A 1 77 ? -7.059 18.812 17.625 1 93.88 77 ALA A N 1
ATOM 572 C CA . ALA A 1 77 ? -8.258 19.359 18.266 1 93.88 77 ALA A CA 1
ATOM 573 C C . ALA A 1 77 ? -8.188 20.891 18.344 1 93.88 77 ALA A C 1
ATOM 575 O O . ALA A 1 77 ? -9.188 21.562 18.125 1 93.88 77 ALA A O 1
ATOM 576 N N . GLU A 1 78 ? -7.113 21.438 18.641 1 95.56 78 GLU A N 1
ATOM 577 C CA . GLU A 1 78 ? -6.949 22.875 18.828 1 95.56 78 GLU A CA 1
ATOM 578 C C . GLU A 1 78 ? -6.723 23.578 17.484 1 95.56 78 GLU A C 1
ATOM 580 O O . GLU A 1 78 ? -7.348 24.594 17.203 1 95.56 78 GLU A O 1
ATOM 585 N N . PHE A 1 79 ? -5.898 23 16.703 1 96.81 79 PHE A N 1
ATOM 586 C CA . PHE A 1 79 ? -5.473 23.641 15.461 1 96.81 79 PHE A CA 1
ATOM 587 C C . PHE A 1 79 ? -6.543 23.5 14.383 1 96.81 79 PHE A C 1
ATOM 589 O O . PHE A 1 79 ? -6.66 24.359 13.508 1 96.81 79 PHE A O 1
ATOM 596 N N . GLN A 1 80 ? -7.324 22.406 14.43 1 96.94 80 GLN A N 1
ATOM 597 C CA . GLN A 1 80 ? -8.398 22.141 13.477 1 96.94 80 GLN A CA 1
ATOM 598 C C . GLN A 1 80 ? -7.938 22.359 12.039 1 96.94 80 GLN A C 1
ATOM 600 O O . GLN A 1 80 ? -8.477 23.219 11.336 1 96.94 80 GLN A O 1
ATOM 605 N N . PRO A 1 81 ? -7.02 21.625 11.578 1 97.56 81 PRO A N 1
ATOM 606 C CA . PRO A 1 81 ? -6.484 21.828 10.227 1 97.56 81 PRO A CA 1
ATOM 607 C C . PRO A 1 81 ? -7.508 21.531 9.133 1 97.56 81 PRO A C 1
ATOM 609 O O . PRO A 1 81 ? -8.328 20.609 9.289 1 97.56 81 PRO A O 1
ATOM 612 N N . ASP A 1 82 ? -7.387 22.359 8.047 1 95.94 82 ASP A N 1
ATOM 613 C CA . ASP A 1 82 ? -8.125 22.047 6.82 1 95.94 82 ASP A CA 1
ATOM 614 C C . ASP A 1 82 ? -7.465 20.906 6.047 1 95.94 82 ASP A C 1
ATOM 616 O O . ASP A 1 82 ? -8.141 20.172 5.336 1 95.94 82 ASP A O 1
ATOM 620 N N . TYR A 1 83 ? -6.145 20.844 6.25 1 96.81 83 TYR A N 1
ATOM 621 C CA . TYR A 1 83 ? -5.34 19.828 5.578 1 96.81 83 TYR A CA 1
ATOM 622 C C . TYR A 1 83 ? -4.414 19.125 6.562 1 96.81 83 TYR A C 1
ATOM 624 O O . TYR A 1 83 ? -3.773 19.781 7.391 1 96.81 83 TYR A O 1
ATOM 632 N N . LEU A 1 84 ? -4.414 17.859 6.449 1 97.75 84 LEU A N 1
ATOM 633 C CA . LEU A 1 84 ? -3.373 17.062 7.09 1 97.75 84 LEU A CA 1
ATOM 634 C C . LEU A 1 84 ? -2.404 16.5 6.051 1 97.75 84 LEU A C 1
ATOM 636 O O . LEU A 1 84 ? -2.82 15.812 5.113 1 97.75 84 LEU A O 1
ATOM 640 N N . LEU A 1 85 ? -1.168 16.859 6.164 1 97.06 85 LEU A N 1
ATOM 641 C CA . LEU A 1 85 ? -0.074 16.281 5.391 1 97.06 85 LEU A CA 1
ATOM 642 C C . LEU A 1 85 ? 0.803 15.391 6.27 1 97.06 85 LEU A C 1
ATOM 644 O O . LEU A 1 85 ? 1.455 15.883 7.195 1 97.06 85 LEU A O 1
ATOM 648 N N . THR A 1 86 ? 0.842 14.102 5.922 1 96.88 86 THR A N 1
ATOM 649 C CA . THR A 1 86 ? 1.583 13.242 6.844 1 96.88 86 THR A CA 1
ATOM 650 C C . THR A 1 86 ? 2.33 12.156 6.086 1 96.88 86 THR A C 1
ATOM 652 O O . THR A 1 86 ? 1.82 11.609 5.102 1 96.88 86 THR A O 1
ATOM 655 N N . ASP A 1 87 ? 3.52 11.875 6.551 1 94.62 87 ASP A N 1
ATOM 656 C CA . ASP A 1 87 ? 4.227 10.672 6.125 1 94.62 87 ASP A CA 1
ATOM 657 C C . ASP A 1 87 ? 3.471 9.414 6.559 1 94.62 87 ASP A C 1
ATOM 659 O O . ASP A 1 87 ? 2.887 9.375 7.641 1 94.62 87 ASP A O 1
ATOM 663 N N . VAL A 1 88 ? 3.588 8.414 5.785 1 91.94 88 VAL A N 1
ATOM 664 C CA . VAL A 1 88 ? 2.943 7.148 6.129 1 91.94 88 VAL A CA 1
ATOM 665 C C . VAL A 1 88 ? 3.795 6.391 7.145 1 91.94 88 VAL A C 1
ATOM 667 O O . VAL A 1 88 ? 3.279 5.895 8.148 1 91.94 88 VAL A O 1
ATOM 670 N N . LEU A 1 89 ? 5.062 6.297 6.758 1 89.25 89 LEU A N 1
ATOM 671 C CA . LEU A 1 89 ? 5.957 5.531 7.617 1 89.25 89 LEU A CA 1
ATOM 672 C C . LEU A 1 89 ? 6.574 6.426 8.688 1 89.25 89 LEU A C 1
ATOM 674 O O . LEU A 1 89 ? 7.383 7.305 8.383 1 89.25 89 LEU A O 1
ATOM 678 N N . MET A 1 90 ? 6.172 6.277 9.898 1 92.81 90 MET A N 1
ATOM 679 C CA . MET A 1 90 ? 6.703 6.953 11.078 1 92.81 90 MET A CA 1
ATOM 680 C C . MET A 1 90 ? 6.781 6 12.266 1 92.81 90 MET A C 1
ATOM 682 O O . MET A 1 90 ? 6.023 5.031 12.336 1 92.81 90 MET A O 1
ATOM 686 N N . PRO A 1 91 ? 7.719 6.281 13.141 1 90.88 91 PRO A N 1
ATOM 687 C CA . PRO A 1 91 ? 7.777 5.438 14.336 1 90.88 91 PRO A CA 1
ATOM 688 C C . PRO A 1 91 ? 6.527 5.566 15.211 1 90.88 91 PRO A C 1
ATOM 690 O O . PRO A 1 91 ? 5.855 6.602 15.18 1 90.88 91 PRO A O 1
ATOM 693 N N . ARG A 1 92 ? 6.195 4.5 16.016 1 88.81 92 ARG A N 1
ATOM 694 C CA . ARG A 1 92 ? 5.152 4.461 17.031 1 88.81 92 ARG A CA 1
ATOM 695 C C . ARG A 1 92 ? 3.766 4.43 16.391 1 88.81 92 ARG A C 1
ATOM 697 O O . ARG A 1 92 ? 2.959 3.547 16.703 1 88.81 92 ARG A O 1
ATOM 704 N N . MET A 1 93 ? 3.459 5.418 15.555 1 90.81 93 MET A N 1
ATOM 705 C CA . MET A 1 93 ? 2.184 5.504 14.844 1 90.81 93 MET A CA 1
ATOM 706 C C . MET A 1 93 ? 2.402 5.812 13.367 1 90.81 93 MET A C 1
ATOM 708 O O . MET A 1 93 ? 3.154 6.727 13.023 1 90.81 93 MET A O 1
ATOM 712 N N . ASN A 1 94 ? 1.729 5 12.578 1 90.31 94 ASN A N 1
ATOM 713 C CA . ASN A 1 94 ? 1.888 5.277 11.156 1 90.31 94 ASN A CA 1
ATOM 714 C C . ASN A 1 94 ? 0.886 6.324 10.672 1 90.31 94 ASN A C 1
ATOM 716 O O . ASN A 1 94 ? -0.067 6.652 11.383 1 90.31 94 ASN A O 1
ATOM 720 N N . GLY A 1 95 ? 1.16 6.883 9.531 1 94 95 GLY A N 1
ATOM 721 C CA . GLY A 1 95 ? 0.372 7.977 8.992 1 94 95 GLY A CA 1
ATOM 722 C C . GLY A 1 95 ? -1.062 7.586 8.688 1 94 95 GLY A C 1
ATOM 723 O O . GLY A 1 95 ? -1.954 8.438 8.688 1 94 95 GLY A O 1
ATOM 724 N N . VAL A 1 96 ? -1.294 6.332 8.43 1 91.44 96 VAL A N 1
ATOM 725 C CA . VAL A 1 96 ? -2.646 5.891 8.109 1 91.44 96 VAL A CA 1
ATOM 726 C C . VAL A 1 96 ? -3.5 5.875 9.375 1 91.44 96 VAL A C 1
ATOM 728 O O . VAL A 1 96 ? -4.648 6.32 9.367 1 91.44 96 VAL A O 1
ATOM 731 N N . GLU A 1 97 ? -2.947 5.383 10.367 1 92.19 97 GLU A N 1
ATOM 732 C CA . GLU A 1 97 ? -3.631 5.41 11.656 1 92.19 97 GLU A CA 1
ATOM 733 C C . GLU A 1 97 ? -3.963 6.84 12.078 1 92.19 97 GLU A C 1
ATOM 735 O O . GLU A 1 97 ? -5.074 7.113 12.531 1 92.19 97 GLU A O 1
ATOM 740 N N . LEU A 1 98 ? -2.969 7.66 11.938 1 95.75 98 LEU A N 1
ATOM 741 C CA . LEU A 1 98 ? -3.191 9.078 12.219 1 95.75 98 LEU A CA 1
ATOM 742 C C . LEU A 1 98 ? -4.312 9.633 11.344 1 95.75 98 LEU A C 1
ATOM 744 O O . LEU A 1 98 ? -5.18 10.359 11.828 1 95.75 98 LEU A O 1
ATOM 748 N N . ALA A 1 99 ? -4.293 9.352 10.07 1 95.56 99 ALA A N 1
ATOM 749 C CA . ALA A 1 99 ? -5.289 9.82 9.109 1 95.56 99 ALA A CA 1
ATOM 750 C C . ALA A 1 99 ? -6.695 9.398 9.531 1 95.56 99 ALA A C 1
ATOM 752 O O . ALA A 1 99 ? -7.637 10.188 9.453 1 95.56 99 ALA A O 1
ATOM 753 N N . ILE A 1 100 ? -6.812 8.211 9.945 1 92.69 100 ILE A N 1
ATOM 754 C CA . ILE A 1 100 ? -8.102 7.691 10.383 1 92.69 100 ILE A CA 1
ATOM 755 C C . ILE A 1 100 ? -8.594 8.477 11.602 1 92.69 100 ILE A C 1
ATOM 757 O O . ILE A 1 100 ? -9.758 8.875 11.656 1 92.69 100 ILE A O 1
ATOM 761 N N . TYR A 1 101 ? -7.664 8.656 12.523 1 94.12 101 TYR A N 1
ATOM 762 C CA . TYR A 1 101 ? -7.98 9.438 13.719 1 94.12 101 TYR A CA 1
ATOM 763 C C . TYR A 1 101 ? -8.477 10.828 13.336 1 94.12 101 TYR A C 1
ATOM 765 O O . TYR A 1 101 ? -9.523 11.273 13.82 1 94.12 101 TYR A O 1
ATOM 773 N N . VAL A 1 102 ? -7.77 11.484 12.477 1 96 102 VAL A N 1
ATOM 774 C CA . VAL A 1 102 ? -8.086 12.859 12.094 1 96 102 VAL A CA 1
ATOM 775 C C . VAL A 1 102 ? -9.398 12.883 11.312 1 96 102 VAL A C 1
ATOM 777 O O . VAL A 1 102 ? -10.227 13.781 11.5 1 96 102 VAL A O 1
ATOM 780 N N . ASN A 1 103 ? -9.578 11.945 10.414 1 94.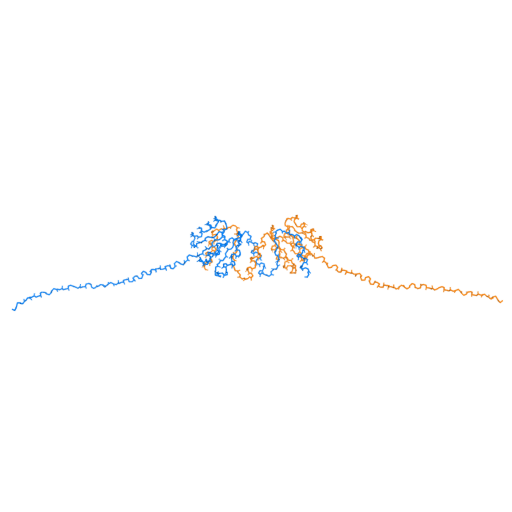56 103 ASN A N 1
ATOM 781 C CA . ASN A 1 103 ? -10.828 11.859 9.648 1 94.56 103 ASN A CA 1
ATOM 782 C C . ASN A 1 103 ? -12.039 11.727 10.57 1 94.56 103 ASN A C 1
ATOM 784 O O . ASN A 1 103 ? -13.07 12.352 10.336 1 94.56 103 ASN A O 1
ATOM 788 N N . LYS A 1 104 ? -11.867 10.945 11.57 1 92.69 104 LYS A N 1
ATOM 789 C CA . LYS A 1 104 ? -12.953 10.766 12.531 1 92.69 104 LYS A CA 1
ATOM 790 C C . LYS A 1 104 ? -13.242 12.055 13.289 1 92.69 104 LYS A C 1
ATOM 792 O O . LYS A 1 104 ? -14.398 12.398 13.523 1 92.69 104 LYS A O 1
ATOM 797 N N . MET A 1 105 ? -12.25 12.742 13.656 1 94.12 105 MET A N 1
ATOM 798 C CA . MET A 1 105 ? -12.375 13.961 14.445 1 94.12 105 MET A CA 1
ATOM 799 C C . MET A 1 105 ? -12.812 15.133 13.578 1 94.12 105 MET A C 1
ATOM 801 O O . MET A 1 105 ? -13.586 15.984 14.016 1 94.12 105 MET A O 1
ATOM 805 N N . LEU A 1 106 ? -12.266 15.242 12.398 1 95.31 106 LEU A N 1
ATOM 806 C CA . LEU A 1 106 ? -12.5 16.312 11.445 1 95.31 106 LEU A CA 1
ATOM 807 C C . LEU A 1 106 ? -12.859 15.758 10.07 1 95.31 106 LEU A C 1
ATOM 809 O O . LEU A 1 106 ? -12.047 15.812 9.141 1 95.31 106 LEU A O 1
ATOM 813 N N . PRO A 1 107 ? -14.086 15.414 9.828 1 92.88 107 PRO A N 1
ATOM 814 C CA . PRO A 1 107 ? -14.477 14.734 8.586 1 92.88 107 PRO A CA 1
ATOM 815 C C . PRO A 1 107 ? -14.281 15.609 7.352 1 92.88 107 PRO A C 1
ATOM 817 O O . PRO A 1 107 ? -14.18 15.094 6.234 1 92.88 107 PRO A O 1
ATOM 820 N N . LYS A 1 108 ? -14.172 16.844 7.562 1 92.88 108 LYS A N 1
ATOM 821 C CA . LYS A 1 108 ? -14.055 17.75 6.414 1 92.88 108 LYS A CA 1
ATOM 822 C C . LYS A 1 108 ? -12.594 17.984 6.059 1 92.88 108 LYS A C 1
ATOM 824 O O . LYS A 1 108 ? -12.289 18.531 5 1 92.88 108 LYS A O 1
ATOM 829 N N . ALA A 1 109 ? -11.711 17.609 6.914 1 95.19 109 ALA A N 1
ATOM 830 C CA . ALA A 1 109 ? -10.289 17.812 6.641 1 95.19 109 ALA A CA 1
ATOM 831 C C . ALA A 1 109 ? -9.836 16.953 5.457 1 95.19 109 ALA A C 1
ATOM 833 O O . ALA A 1 109 ? -10.219 15.797 5.34 1 95.19 109 ALA A O 1
ATOM 834 N N . LYS A 1 110 ? -9.109 17.547 4.629 1 95.06 110 LYS A N 1
ATOM 835 C CA . LYS A 1 110 ? -8.484 16.797 3.537 1 95.06 110 LYS A CA 1
ATOM 836 C C . LYS A 1 110 ? -7.156 16.188 3.98 1 95.06 110 LYS A C 1
ATOM 838 O O . LYS A 1 110 ? -6.309 16.875 4.551 1 95.06 110 LYS A O 1
ATOM 843 N N . ILE A 1 111 ? -7.043 14.93 3.73 1 95.56 111 ILE A N 1
ATOM 844 C CA . ILE A 1 111 ? -5.883 14.211 4.246 1 95.56 111 ILE A CA 1
ATOM 845 C C . ILE A 1 111 ? -5.023 13.719 3.084 1 95.56 111 ILE A C 1
ATOM 847 O O . ILE A 1 111 ? -5.508 13.008 2.199 1 95.56 111 ILE A O 1
ATOM 851 N N . LEU A 1 112 ? -3.789 14.125 3.072 1 94.62 112 LEU A N 1
ATOM 852 C CA . LEU A 1 112 ? -2.795 13.719 2.086 1 94.62 112 LEU A CA 1
ATOM 853 C C . LEU A 1 112 ? -1.68 12.906 2.738 1 94.62 112 LEU A C 1
ATOM 855 O O . LEU A 1 112 ? -1.021 13.383 3.664 1 94.62 112 LEU A O 1
ATOM 859 N N . LEU A 1 113 ? -1.439 11.695 2.221 1 93.31 113 LEU A N 1
ATOM 860 C CA . LEU A 1 113 ? -0.436 10.766 2.73 1 93.31 113 LEU A CA 1
ATOM 861 C C . LEU A 1 113 ? 0.759 10.688 1.785 1 93.31 113 LEU A C 1
ATOM 863 O O . LEU A 1 113 ? 0.592 10.484 0.581 1 93.31 113 LEU A O 1
ATOM 867 N N . PHE A 1 114 ? 1.922 10.891 2.324 1 92.38 114 PHE A N 1
ATOM 868 C CA . PHE A 1 114 ? 3.141 10.758 1.534 1 92.38 114 PHE A CA 1
ATOM 869 C C . PHE A 1 114 ? 3.748 9.375 1.695 1 92.38 114 PHE A C 1
ATOM 871 O O . PHE A 1 114 ? 4.051 8.945 2.812 1 92.38 114 PHE A O 1
ATOM 878 N N . SER A 1 115 ? 3.955 8.719 0.629 1 87.06 115 SER A N 1
ATOM 879 C CA . SER A 1 115 ? 4.422 7.336 0.689 1 87.06 115 SER A CA 1
ATOM 880 C C . SER A 1 115 ? 5.426 7.043 -0.42 1 87.06 115 SER A C 1
ATOM 882 O O . SER A 1 115 ? 5.262 7.504 -1.552 1 87.06 115 SER A O 1
ATOM 884 N N . GLY A 1 116 ? 6.426 6.312 -0.072 1 84.38 116 GLY A N 1
ATOM 885 C CA . GLY A 1 116 ? 7.367 5.828 -1.069 1 84.38 116 GLY A CA 1
ATOM 886 C C . GLY A 1 116 ? 6.766 4.793 -2.002 1 84.38 116 GLY A C 1
ATOM 887 O O . GLY A 1 116 ? 7.312 4.52 -3.072 1 84.38 116 GLY A O 1
ATOM 888 N N . GLN A 1 117 ? 5.66 4.23 -1.685 1 80.06 117 GLN A N 1
ATOM 889 C CA . GLN A 1 117 ? 5.031 3.203 -2.508 1 80.06 117 GLN A CA 1
ATOM 890 C C . GLN A 1 117 ? 3.617 3.611 -2.914 1 80.06 117 GLN A C 1
ATOM 892 O O . GLN A 1 117 ? 2.719 2.77 -2.988 1 80.06 117 GLN A O 1
ATOM 897 N N . ALA A 1 118 ? 3.441 4.785 -3.066 1 82.56 118 ALA A N 1
ATOM 898 C CA . ALA A 1 118 ? 2.119 5.324 -3.373 1 82.56 118 ALA A CA 1
ATOM 899 C C . ALA A 1 118 ? 1.553 4.699 -4.645 1 82.56 118 ALA A C 1
ATOM 901 O O . ALA A 1 118 ? 0.353 4.43 -4.73 1 82.56 118 ALA A O 1
ATOM 902 N N . GLY A 1 119 ? 2.416 4.52 -5.594 1 78.44 119 GLY A N 1
ATOM 903 C CA . GLY A 1 119 ? 1.952 3.939 -6.844 1 78.44 119 GLY A CA 1
ATOM 904 C C . GLY A 1 119 ? 1.335 2.564 -6.672 1 78.44 119 GLY A C 1
ATOM 905 O O . GLY A 1 119 ? 0.222 2.314 -7.141 1 78.44 119 GLY A O 1
ATOM 906 N N . ILE A 1 120 ? 1.921 1.768 -5.984 1 81.38 120 ILE A N 1
ATOM 907 C CA . ILE A 1 120 ? 1.452 0.405 -5.762 1 81.38 120 ILE A CA 1
ATOM 908 C C . ILE A 1 120 ? 0.191 0.427 -4.898 1 81.38 120 ILE A C 1
ATOM 910 O O . ILE A 1 120 ? -0.771 -0.291 -5.18 1 81.38 120 ILE A O 1
ATOM 914 N N . SER A 1 121 ? 0.229 1.229 -3.857 1 83.19 121 SER A N 1
ATOM 915 C CA . SER A 1 121 ? -0.929 1.361 -2.979 1 83.19 121 SER A CA 1
ATOM 916 C C . SER A 1 121 ? -2.158 1.827 -3.752 1 83.19 121 SER A C 1
ATOM 918 O O . SER A 1 121 ? -3.268 1.35 -3.51 1 83.19 121 SER A O 1
ATOM 920 N N . ASP A 1 122 ? -1.89 2.699 -4.664 1 82.31 122 ASP A N 1
ATOM 921 C CA . ASP A 1 122 ? -2.982 3.221 -5.477 1 82.31 122 ASP A CA 1
ATOM 922 C C . ASP A 1 122 ? -3.568 2.133 -6.371 1 82.31 122 ASP A C 1
ATOM 924 O O . ASP A 1 122 ? -4.789 2.01 -6.492 1 82.31 122 ASP A O 1
ATOM 928 N N . ILE A 1 123 ? -2.738 1.377 -6.98 1 81.62 123 ILE A N 1
ATOM 929 C CA . ILE A 1 123 ? -3.201 0.308 -7.859 1 81.62 123 ILE A CA 1
ATOM 930 C C . ILE A 1 123 ? -3.967 -0.733 -7.047 1 81.62 123 ILE A C 1
ATOM 932 O O . ILE A 1 123 ? -5.004 -1.236 -7.488 1 81.62 123 ILE A O 1
ATOM 936 N N . LEU A 1 124 ? -3.482 -0.994 -5.902 1 83.5 124 LEU A N 1
ATOM 937 C CA . LEU A 1 124 ? -4.145 -1.944 -5.012 1 83.5 124 LEU A CA 1
ATOM 938 C C . LEU A 1 124 ? -5.531 -1.448 -4.621 1 83.5 124 LEU A C 1
ATOM 940 O O . LEU A 1 124 ? -6.5 -2.209 -4.664 1 83.5 124 LEU A O 1
ATOM 944 N N . LEU A 1 125 ? -5.605 -0.271 -4.266 1 82.31 125 LEU A N 1
ATOM 945 C CA . LEU A 1 125 ? -6.879 0.335 -3.887 1 82.31 125 LEU A CA 1
ATOM 946 C C . LEU A 1 125 ? -7.855 0.325 -5.059 1 82.31 125 LEU A C 1
ATOM 948 O O . LEU A 1 125 ? -9.031 -0.019 -4.891 1 82.31 125 LEU A O 1
ATOM 952 N N . GLN A 1 126 ? -7.352 0.664 -6.188 1 82.5 126 GLN A N 1
ATOM 953 C CA . GLN A 1 126 ? -8.195 0.682 -7.379 1 82.5 126 GLN A CA 1
ATOM 954 C C . GLN A 1 126 ? -8.703 -0.719 -7.719 1 82.5 126 GLN A C 1
ATOM 956 O O . GLN A 1 126 ? -9.859 -0.893 -8.102 1 82.5 126 GLN A O 1
ATOM 961 N N . GLY A 1 127 ? -7.84 -1.587 -7.645 1 82.25 127 GLY A N 1
ATOM 962 C CA . GLY A 1 127 ? -8.25 -2.965 -7.863 1 82.25 127 GLY A CA 1
ATOM 963 C C . GLY A 1 127 ? -9.352 -3.416 -6.926 1 82.25 127 GLY A C 1
ATOM 964 O O . GLY A 1 127 ? -10.336 -4.02 -7.363 1 82.25 127 GLY A O 1
ATOM 965 N N . HIS A 1 128 ? -9.148 -3.113 -5.699 1 80.56 128 HIS A N 1
ATOM 966 C CA . HIS A 1 128 ? -10.156 -3.473 -4.711 1 80.56 128 HIS A CA 1
ATOM 967 C C . HIS A 1 128 ? -11.492 -2.801 -5.016 1 80.56 128 HIS A C 1
ATOM 969 O O . HIS A 1 128 ? -12.555 -3.422 -4.883 1 80.56 128 HIS A O 1
ATOM 975 N N . LYS A 1 129 ? -11.422 -1.633 -5.414 1 81.5 129 LYS A N 1
ATOM 976 C CA . LYS A 1 129 ? -12.625 -0.888 -5.754 1 81.5 129 LYS A CA 1
ATOM 977 C C . LYS A 1 129 ? -13.359 -1.533 -6.93 1 81.5 129 LYS A C 1
ATOM 979 O O . LYS A 1 129 ? -14.586 -1.457 -7.02 1 81.5 129 LYS A O 1
ATOM 984 N N . GLN A 1 130 ? -12.633 -2.104 -7.746 1 86.31 130 GLN A N 1
ATOM 985 C CA . GLN A 1 130 ? -13.203 -2.74 -8.93 1 86.31 130 GLN A CA 1
ATOM 986 C C . GLN A 1 130 ? -13.672 -4.156 -8.617 1 86.31 130 GLN A C 1
ATOM 988 O O . GLN A 1 130 ? -14.211 -4.844 -9.484 1 86.31 130 GLN A O 1
ATOM 993 N N . GLY A 1 131 ? -13.422 -4.625 -7.391 1 84.19 131 GLY A N 1
ATOM 994 C CA . GLY A 1 131 ? -13.953 -5.906 -6.957 1 84.19 131 GLY A CA 1
ATOM 995 C C . GLY A 1 131 ? -12.938 -7.031 -7.043 1 84.19 131 GLY A C 1
ATOM 996 O O . GLY A 1 131 ? -13.266 -8.188 -6.77 1 84.19 131 GLY A O 1
ATOM 997 N N . TYR A 1 132 ? -11.766 -6.668 -7.453 1 86.25 132 TYR A N 1
ATOM 998 C CA . TYR A 1 132 ? -10.727 -7.691 -7.5 1 86.25 132 TYR A CA 1
ATOM 999 C C . TYR A 1 132 ? -10.258 -8.062 -6.098 1 86.25 132 TYR A C 1
ATOM 1001 O O . TYR A 1 132 ? -10.07 -7.184 -5.25 1 86.25 132 TYR A O 1
ATOM 1009 N N . GLU A 1 133 ? -10.195 -9.383 -5.848 1 82 133 GLU A N 1
ATOM 1010 C CA . GLU A 1 133 ? -9.828 -9.867 -4.52 1 82 133 GLU A CA 1
ATOM 1011 C C . GLU A 1 133 ? -8.398 -10.391 -4.496 1 82 133 GLU A C 1
ATOM 1013 O O . GLU A 1 133 ? -8 -11.164 -5.375 1 82 133 GLU A O 1
ATOM 1018 N N . PHE A 1 134 ? -7.648 -9.93 -3.541 1 85.25 134 PHE A N 1
ATOM 1019 C CA . PHE A 1 134 ? -6.277 -10.375 -3.32 1 85.25 134 PHE A CA 1
ATOM 1020 C C . PHE A 1 134 ? -5.969 -10.453 -1.831 1 85.25 134 PHE A C 1
ATOM 1022 O O . PHE A 1 134 ? -6.516 -9.695 -1.034 1 85.25 134 PHE A O 1
ATOM 1029 N N . GLU A 1 135 ? -5.16 -11.352 -1.539 1 86.75 135 GLU A N 1
ATOM 1030 C CA . GLU A 1 135 ? -4.602 -11.398 -0.19 1 86.75 135 GLU A CA 1
ATOM 1031 C C . GLU A 1 135 ? -3.182 -10.844 -0.159 1 86.75 135 GLU A C 1
ATOM 1033 O O . GLU A 1 135 ? -2.361 -11.172 -1.021 1 86.75 135 GLU A O 1
ATOM 1038 N N . LEU A 1 136 ? -2.896 -9.961 0.763 1 87.38 136 LEU A N 1
ATOM 1039 C CA . LEU A 1 136 ? -1.566 -9.383 0.924 1 87.38 136 LEU A CA 1
ATOM 1040 C C . LEU A 1 136 ? -0.796 -10.094 2.035 1 87.38 136 LEU A C 1
ATOM 1042 O O . LEU A 1 136 ? -1.305 -10.242 3.148 1 87.38 136 LEU A O 1
ATOM 1046 N N . LEU A 1 137 ? 0.381 -10.508 1.657 1 88.62 137 LEU A N 1
ATOM 1047 C CA . LEU A 1 137 ? 1.267 -11.133 2.633 1 88.62 137 LEU A CA 1
ATOM 1048 C C . LEU A 1 137 ? 2.547 -10.32 2.803 1 88.62 137 LEU A C 1
ATOM 1050 O O . LEU A 1 137 ? 3.133 -9.859 1.819 1 88.62 137 LEU A O 1
ATOM 1054 N N . ALA A 1 138 ? 2.963 -10.227 4.031 1 87.44 138 ALA A N 1
ATOM 1055 C CA . ALA A 1 138 ? 4.148 -9.43 4.34 1 87.44 138 ALA A CA 1
ATOM 1056 C C . ALA A 1 138 ? 5.426 -10.219 4.086 1 87.44 138 ALA A C 1
ATOM 1058 O O . ALA A 1 138 ? 5.453 -11.438 4.27 1 87.44 138 ALA A O 1
ATOM 1059 N N . LYS A 1 139 ? 6.371 -9.555 3.635 1 87.88 139 LYS A N 1
ATOM 1060 C CA . LYS A 1 139 ? 7.73 -10.086 3.582 1 87.88 139 LYS A CA 1
ATOM 1061 C C . LYS A 1 139 ? 8.422 -9.961 4.938 1 87.88 139 LYS A C 1
ATOM 1063 O O . LYS A 1 139 ? 8.156 -9.023 5.688 1 87.88 139 LYS A O 1
ATOM 1068 N N . PRO A 1 140 ? 9.281 -10.898 5.223 1 86.69 140 PRO A N 1
ATOM 1069 C CA . PRO A 1 140 ? 9.758 -12.031 4.426 1 86.69 140 PRO A CA 1
ATOM 1070 C C . PRO A 1 140 ? 8.742 -13.172 4.355 1 86.69 140 PRO A C 1
ATOM 1072 O O . PRO A 1 140 ? 7.934 -13.336 5.277 1 86.69 140 PRO A O 1
ATOM 1075 N N . LEU A 1 141 ? 8.883 -13.891 3.273 1 83.25 141 LEU A N 1
ATOM 1076 C CA . LEU A 1 141 ? 8.008 -15.047 3.09 1 83.25 141 LEU A CA 1
ATOM 1077 C C . LEU A 1 141 ? 8.461 -16.219 3.959 1 83.25 141 LEU A C 1
ATOM 1079 O O . LEU A 1 141 ? 9.641 -16.562 3.963 1 83.25 141 LEU A O 1
ATOM 1083 N N . HIS A 1 142 ? 7.52 -16.75 4.742 1 86.25 142 HIS A N 1
ATOM 1084 C CA . HIS A 1 142 ? 7.742 -17.984 5.5 1 86.25 142 HIS A CA 1
ATOM 1085 C C . HIS A 1 142 ? 7.016 -19.156 4.863 1 86.25 142 HIS A C 1
ATOM 1087 O O . HIS A 1 142 ? 5.805 -19.328 5.039 1 86.25 142 HIS A O 1
ATOM 1093 N N . PRO A 1 143 ? 7.789 -20 4.234 1 83.38 143 PRO A N 1
ATOM 1094 C CA . PRO A 1 143 ? 7.176 -21.047 3.428 1 83.38 143 PRO A CA 1
ATOM 1095 C C . PRO A 1 143 ? 6.234 -21.938 4.242 1 83.38 143 PRO A C 1
ATOM 1097 O O . PRO A 1 143 ? 5.195 -22.375 3.736 1 83.38 143 PRO A O 1
ATOM 1100 N N . VAL A 1 144 ? 6.586 -22.234 5.43 1 85.12 144 VAL A N 1
ATOM 1101 C CA . VAL A 1 144 ? 5.758 -23.094 6.273 1 85.12 144 VAL A CA 1
ATOM 1102 C C . VAL A 1 144 ? 4.414 -22.422 6.535 1 85.12 144 VAL A C 1
ATOM 1104 O O . VAL A 1 144 ? 3.365 -23.062 6.445 1 85.12 144 VAL A O 1
ATOM 1107 N N . LYS A 1 145 ? 4.539 -21.141 6.867 1 88.19 145 LYS A N 1
ATOM 1108 C CA . LYS A 1 145 ? 3.312 -20.391 7.09 1 88.19 145 LYS A CA 1
ATOM 1109 C C . LYS A 1 145 ? 2.475 -20.312 5.816 1 88.19 145 LYS A C 1
ATOM 1111 O O . LYS A 1 145 ? 1.244 -20.359 5.871 1 88.19 145 LYS A O 1
ATOM 1116 N N . LEU A 1 146 ? 3.168 -20.172 4.781 1 91.81 146 LEU A N 1
ATOM 1117 C CA . LEU A 1 146 ? 2.488 -20.109 3.49 1 91.81 146 LEU A CA 1
ATOM 1118 C C . LEU A 1 146 ? 1.748 -21.422 3.211 1 91.81 146 LEU A C 1
ATOM 1120 O O . LEU A 1 146 ? 0.592 -21.391 2.779 1 91.81 146 LEU A O 1
ATOM 1124 N N . ILE A 1 147 ? 2.322 -22.516 3.461 1 91.38 147 ILE A N 1
ATOM 1125 C CA . ILE A 1 147 ? 1.717 -23.828 3.244 1 91.38 147 ILE A CA 1
ATOM 1126 C C . ILE A 1 147 ? 0.448 -23.953 4.082 1 91.38 147 ILE A C 1
ATOM 1128 O O . ILE A 1 147 ? -0.597 -24.375 3.582 1 91.38 147 ILE A O 1
ATOM 1132 N N . GLU A 1 148 ? 0.658 -23.594 5.34 1 90.56 148 GLU A N 1
ATOM 1133 C CA . GLU A 1 148 ? -0.484 -23.656 6.246 1 90.56 148 GLU A CA 1
ATOM 1134 C C . GLU A 1 148 ? -1.649 -22.812 5.73 1 90.56 148 GLU A C 1
ATOM 1136 O O . GLU A 1 148 ? -2.805 -23.234 5.801 1 90.56 148 GLU A O 1
ATOM 1141 N N . ARG A 1 149 ? -1.331 -21.734 5.203 1 89.62 149 ARG A N 1
ATOM 1142 C CA . ARG A 1 149 ? -2.344 -20.812 4.684 1 89.62 149 ARG A CA 1
ATOM 1143 C C . ARG A 1 149 ? -3.037 -21.406 3.459 1 89.62 149 ARG A C 1
ATOM 1145 O O . ARG A 1 149 ? -4.266 -21.359 3.352 1 89.62 149 ARG A O 1
ATOM 1152 N N . LEU A 1 150 ? -2.293 -21.953 2.543 1 91 150 LEU A N 1
ATOM 1153 C CA . LEU A 1 150 ? -2.84 -22.531 1.322 1 91 150 LEU A CA 1
ATOM 1154 C C . LEU A 1 150 ? -3.691 -23.75 1.636 1 91 150 LEU A C 1
ATOM 1156 O O . LEU A 1 150 ? -4.75 -23.953 1.033 1 91 150 LEU A O 1
ATOM 1160 N N . GLN A 1 151 ? -3.234 -24.469 2.57 1 88.06 151 GLN A N 1
ATOM 1161 C CA . GLN A 1 151 ? -3.955 -25.688 2.953 1 88.06 151 GLN A CA 1
ATOM 1162 C C . GLN A 1 151 ? -5.281 -25.344 3.627 1 88.06 151 GLN A C 1
ATOM 1164 O O . GLN A 1 151 ? -6.281 -26.031 3.418 1 88.06 151 GLN A O 1
ATOM 1169 N N . LYS A 1 152 ? -5.258 -24.234 4.402 1 85.44 152 LYS A N 1
ATOM 1170 C CA . LYS A 1 152 ? -6.477 -23.781 5.074 1 85.44 152 LYS A CA 1
ATOM 1171 C C . LYS A 1 152 ? -7.523 -23.328 4.062 1 85.44 152 LYS A C 1
ATOM 1173 O O . LYS A 1 152 ? -8.727 -23.438 4.312 1 85.44 152 LYS A O 1
ATOM 1178 N N . GLN A 1 153 ? -7.09 -22.844 2.943 1 82.19 153 GLN A N 1
ATOM 1179 C CA . GLN A 1 153 ? -7.996 -22.328 1.926 1 82.19 153 GLN A CA 1
ATOM 1180 C C . GLN A 1 153 ? -8.57 -23.453 1.076 1 82.19 153 GLN A C 1
ATOM 1182 O O . GLN A 1 153 ? -9.531 -23.25 0.333 1 82.19 153 GLN A O 1
ATOM 1187 N N . GLN A 1 154 ? -7.988 -24.641 1.017 1 76.75 154 GLN A N 1
ATOM 1188 C CA . GLN A 1 154 ? -8.469 -25.781 0.258 1 76.75 154 GLN A CA 1
ATOM 1189 C C . GLN A 1 154 ? -9.633 -26.469 0.969 1 76.75 154 GLN A C 1
ATOM 1191 O O . GLN A 1 154 ? -10.406 -27.188 0.344 1 76.75 154 GLN A O 1
ATOM 1196 N N . ARG A 1 155 ? -9.812 -26.125 2.312 1 61.69 155 ARG A N 1
ATOM 1197 C CA . ARG A 1 155 ? -10.891 -26.766 3.061 1 61.69 155 ARG A CA 1
ATOM 1198 C C . ARG A 1 155 ? -12.203 -26 2.879 1 61.69 155 ARG A C 1
ATOM 1200 O O . ARG A 1 155 ? -12.195 -24.797 2.639 1 61.69 155 ARG A O 1
ATOM 1207 N N . MET B 1 1 ? -19.203 -117.438 -24.703 1 28.47 1 MET B N 1
ATOM 1208 C CA . MET B 1 1 ? -20.062 -116.562 -23.875 1 28.47 1 MET B CA 1
ATOM 1209 C C . MET B 1 1 ? -19.25 -115.562 -23.078 1 28.47 1 MET B C 1
ATOM 1211 O O . MET B 1 1 ? -18.922 -115.812 -21.906 1 28.47 1 MET B O 1
ATOM 1215 N N . LEU B 1 2 ? -18.312 -114.938 -23.781 1 30.3 2 LEU B N 1
ATOM 1216 C CA . LEU B 1 2 ? -17.125 -114.125 -23.469 1 30.3 2 LEU B CA 1
ATOM 1217 C C . LEU B 1 2 ? -17.5 -112.875 -22.719 1 30.3 2 LEU B C 1
ATOM 1219 O O . LEU B 1 2 ? -18.188 -112 -23.266 1 30.3 2 LEU B O 1
ATOM 1223 N N . GLN B 1 3 ? -17.859 -113 -21.406 1 32.12 3 GLN B N 1
ATOM 1224 C CA . GLN B 1 3 ? -18.391 -112.062 -20.438 1 32.12 3 GLN B CA 1
ATOM 1225 C C . GLN B 1 3 ? -17.438 -110.875 -20.266 1 32.12 3 GLN B C 1
ATOM 1227 O O . GLN B 1 3 ? -16.328 -111.062 -19.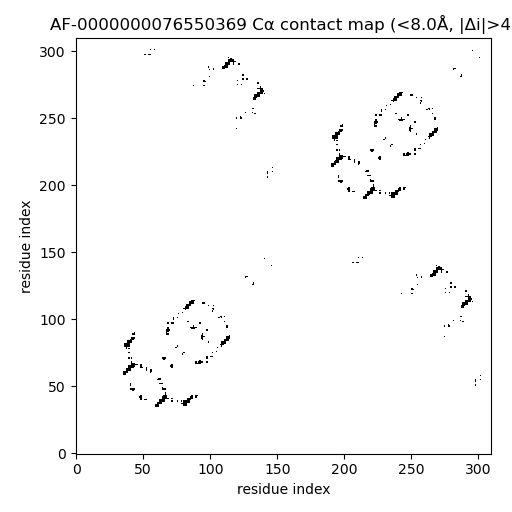75 1 32.12 3 GLN B O 1
ATOM 1232 N N . ILE B 1 4 ? -17.297 -110 -21.297 1 31.78 4 ILE B N 1
ATOM 1233 C CA . ILE B 1 4 ? -16.406 -108.875 -21.391 1 31.78 4 ILE B CA 1
ATOM 1234 C C . ILE B 1 4 ? -16.734 -107.875 -20.25 1 31.78 4 ILE B C 1
ATOM 1236 O O . ILE B 1 4 ? -17.844 -107.375 -20.156 1 31.78 4 ILE B O 1
ATOM 1240 N N . GLY B 1 5 ? -16.359 -108.188 -19 1 32.38 5 GLY B N 1
ATOM 1241 C CA . GLY B 1 5 ? -16.641 -107.438 -17.797 1 32.38 5 GLY B CA 1
ATOM 1242 C C . GLY B 1 5 ? -16.234 -106 -17.906 1 32.38 5 GLY B C 1
ATOM 1243 O O . GLY B 1 5 ? -15.062 -105.688 -18.062 1 32.38 5 GLY B O 1
ATOM 1244 N N . LEU B 1 6 ? -17.031 -105.125 -18.641 1 29.86 6 LEU B N 1
ATOM 1245 C CA . LEU B 1 6 ? -16.875 -103.75 -18.891 1 29.86 6 LEU B CA 1
ATOM 1246 C C . LEU B 1 6 ? -16.672 -102.938 -17.594 1 29.86 6 LEU B C 1
ATOM 1248 O O . LEU B 1 6 ? -17.562 -102.938 -16.734 1 29.86 6 LEU B O 1
ATOM 1252 N N . GLY B 1 7 ? -15.5 -103.062 -17 1 31.42 7 GLY B N 1
ATOM 1253 C CA . GLY B 1 7 ? -15.109 -102.438 -15.75 1 31.42 7 GLY B CA 1
ATOM 1254 C C . GLY B 1 7 ? -15.453 -100.938 -15.695 1 31.42 7 GLY B C 1
ATOM 1255 O O . GLY B 1 7 ? -15.477 -100.312 -16.734 1 31.42 7 GLY B O 1
ATOM 1256 N N . SER B 1 8 ? -16.359 -100.5 -14.789 1 33.06 8 SER B N 1
ATOM 1257 C CA . SER B 1 8 ? -16.984 -99.25 -14.391 1 33.06 8 SER B CA 1
ATOM 1258 C C . SER B 1 8 ? -15.945 -98.125 -14.25 1 33.06 8 SER B C 1
ATOM 1260 O O . SER B 1 8 ? -15.07 -98.188 -13.391 1 33.06 8 SER B O 1
ATOM 1262 N N . MET B 1 9 ? -15.375 -97.625 -15.336 1 28.34 9 MET B N 1
ATOM 1263 C CA . MET B 1 9 ? -14.422 -96.5 -15.289 1 28.34 9 MET B CA 1
ATOM 1264 C C . MET B 1 9 ? -14.977 -95.312 -14.477 1 28.34 9 MET B C 1
ATOM 1266 O O . MET B 1 9 ? -16.047 -94.812 -14.789 1 28.34 9 MET B O 1
ATOM 1270 N N . ASN B 1 10 ? -14.852 -95.375 -13.117 1 32.09 10 ASN B N 1
ATOM 1271 C CA . ASN B 1 10 ? -15.227 -94.312 -12.188 1 32.09 10 ASN B CA 1
ATOM 1272 C C . ASN B 1 10 ? -14.703 -92.938 -12.633 1 32.09 10 ASN B C 1
ATOM 1274 O O . ASN B 1 10 ? -13.492 -92.75 -12.719 1 32.09 10 ASN B O 1
ATOM 1278 N N . LEU B 1 11 ? -15.328 -92.25 -13.578 1 29.12 11 LEU B N 1
ATOM 1279 C CA . LEU B 1 11 ? -15.078 -90.875 -14.07 1 29.12 11 LEU B CA 1
ATOM 1280 C C . LEU B 1 11 ? -14.922 -89.938 -12.922 1 29.12 11 LEU B C 1
ATOM 1282 O O . LEU B 1 11 ? -15.852 -89.75 -12.133 1 29.12 11 LEU B O 1
ATOM 1286 N N . GLY B 1 12 ? -13.75 -89.875 -12.32 1 30.78 12 GLY B N 1
ATOM 1287 C CA . GLY B 1 12 ? -13.344 -88.938 -11.242 1 30.78 12 GLY B CA 1
ATOM 1288 C C . GLY B 1 12 ? -13.914 -87.562 -11.367 1 30.78 12 GLY B C 1
ATOM 1289 O O . GLY B 1 12 ? -14.328 -87.125 -12.461 1 30.78 12 GLY B O 1
ATOM 1290 N N . ASN B 1 13 ? -14.383 -86.938 -10.25 1 34.12 13 ASN B N 1
ATOM 1291 C CA . ASN B 1 13 ? -15.039 -85.688 -9.891 1 34.12 13 ASN B CA 1
ATOM 1292 C C . ASN B 1 13 ? -14.344 -84.5 -10.531 1 34.12 13 ASN B C 1
ATOM 1294 O O . ASN B 1 13 ? -13.133 -84.312 -10.414 1 34.12 13 ASN B O 1
ATOM 1298 N N . SER B 1 14 ? -14.812 -84.062 -11.711 1 32.56 14 SER B N 1
ATOM 1299 C CA . SER B 1 14 ? -14.484 -82.875 -12.461 1 32.56 14 SER B CA 1
ATOM 1300 C C . SER B 1 14 ? -14.383 -81.625 -11.539 1 32.56 14 SER B C 1
ATOM 1302 O O . SER B 1 14 ? -15.328 -81.312 -10.812 1 32.56 14 SER B O 1
ATOM 1304 N N . PHE B 1 15 ? -13.188 -81.375 -10.977 1 32.41 15 PHE B N 1
ATOM 1305 C CA . PHE B 1 15 ? -12.852 -80.125 -10.281 1 32.41 15 PHE B CA 1
ATOM 1306 C C . PHE B 1 15 ? -13.359 -78.938 -11.055 1 32.41 15 PHE B C 1
ATOM 1308 O O . PHE B 1 15 ? -12.891 -78.625 -12.164 1 32.41 15 PHE B O 1
ATOM 1315 N N . VAL B 1 16 ? -14.664 -78.75 -11.203 1 35.97 16 VAL B N 1
ATOM 1316 C CA . VAL B 1 16 ? -15.109 -77.438 -11.695 1 35.97 16 VAL B CA 1
ATOM 1317 C C . VAL B 1 16 ? -14.508 -76.312 -10.836 1 35.97 16 VAL B C 1
ATOM 1319 O O . VAL B 1 16 ? -14.727 -76.25 -9.625 1 35.97 16 VAL B O 1
ATOM 1322 N N . PRO B 1 17 ? -13.273 -75.938 -11.195 1 32.47 17 PRO B N 1
ATOM 1323 C CA . PRO B 1 17 ? -12.797 -74.812 -10.383 1 32.47 17 PRO B CA 1
ATOM 1324 C C . PRO B 1 17 ? -13.836 -73.75 -10.227 1 32.47 17 PRO B C 1
ATOM 1326 O O . PRO B 1 17 ? -14.586 -73.438 -11.164 1 32.47 17 PRO B O 1
ATOM 1329 N N . ASN B 1 18 ? -14.523 -73.75 -9.125 1 37.25 18 ASN B N 1
ATOM 1330 C CA . ASN B 1 18 ? -15.352 -72.625 -8.75 1 37.25 18 ASN B CA 1
ATOM 1331 C C . ASN B 1 18 ? -14.664 -71.312 -9.07 1 37.25 18 ASN B C 1
ATOM 1333 O O . ASN B 1 18 ? -13.672 -70.938 -8.438 1 37.25 18 ASN B O 1
ATOM 1337 N N . LEU B 1 19 ? -14.422 -71.062 -10.359 1 31.45 19 LEU B N 1
ATOM 1338 C CA . LEU B 1 19 ? -14.016 -69.688 -10.695 1 31.45 19 LEU B CA 1
ATOM 1339 C C . LEU B 1 19 ? -14.914 -68.625 -10.023 1 31.45 19 LEU B C 1
ATOM 1341 O O . LEU B 1 19 ? -16.062 -68.5 -10.422 1 31.45 19 LEU B O 1
ATOM 1345 N N . THR B 1 20 ? -15.172 -68.812 -8.727 1 36.91 20 THR B N 1
ATOM 1346 C CA . THR B 1 20 ? -15.75 -67.562 -8.172 1 36.91 20 THR B CA 1
ATOM 1347 C C . THR B 1 20 ? -15.023 -66.312 -8.695 1 36.91 20 THR B C 1
ATOM 1349 O O . THR B 1 20 ? -13.82 -66.188 -8.461 1 36.91 20 THR B O 1
ATOM 1352 N N . VAL B 1 21 ? -15.344 -66 -9.922 1 34.94 21 VAL B N 1
ATOM 1353 C CA . VAL B 1 21 ? -14.977 -64.688 -10.328 1 34.94 21 VAL B CA 1
ATOM 1354 C C . VAL B 1 21 ? -15.148 -63.688 -9.156 1 34.94 21 VAL B C 1
ATOM 1356 O O . VAL B 1 21 ? -16.266 -63.5 -8.68 1 34.94 21 VAL B O 1
ATOM 1359 N N . ASP B 1 22 ? -14.406 -64 -8.086 1 36.75 22 ASP B N 1
ATOM 1360 C CA . ASP B 1 22 ? -14.32 -62.844 -7.191 1 36.75 22 ASP B CA 1
ATOM 1361 C C . ASP B 1 22 ? -14.258 -61.531 -7.984 1 36.75 22 ASP B C 1
ATOM 1363 O O . ASP B 1 22 ? -13.297 -61.312 -8.711 1 36.75 22 ASP B O 1
ATOM 1367 N N . LEU B 1 23 ? -15.391 -61.188 -8.586 1 36.22 23 LEU B N 1
ATOM 1368 C CA . LEU B 1 23 ? -15.477 -59.781 -8.914 1 36.22 23 LEU B CA 1
ATOM 1369 C C . LEU B 1 23 ? -14.812 -58.938 -7.84 1 36.22 23 LEU B C 1
ATOM 1371 O O . LEU B 1 23 ? -15.414 -58.656 -6.801 1 36.22 23 LEU B O 1
ATOM 1375 N N . SER B 1 24 ? -13.867 -59.5 -7.199 1 37.5 24 SER B N 1
ATOM 1376 C CA . SER B 1 24 ? -13.117 -58.406 -6.578 1 37.5 24 SER B CA 1
ATOM 1377 C C . SER B 1 24 ? -13.102 -57.156 -7.465 1 37.5 24 SER B C 1
ATOM 1379 O O . SER B 1 24 ? -12.672 -57.219 -8.617 1 37.5 24 SER B O 1
ATOM 1381 N N . HIS B 1 25 ? -14.289 -56.562 -7.473 1 37.47 25 HIS B N 1
ATOM 1382 C CA . HIS B 1 25 ? -14.273 -55.156 -7.875 1 37.47 25 HIS B CA 1
ATOM 1383 C C . HIS B 1 25 ? -12.898 -54.531 -7.637 1 37.47 25 HIS B C 1
ATOM 1385 O O . HIS B 1 25 ? -12.477 -54.375 -6.488 1 37.47 25 HIS B O 1
ATOM 1391 N N . ASP B 1 26 ? -11.844 -54.969 -8.219 1 31.59 26 ASP B N 1
ATOM 1392 C CA . ASP B 1 26 ? -10.797 -53.969 -8.414 1 31.59 26 ASP B CA 1
ATOM 1393 C C . ASP B 1 26 ? -11.391 -52.562 -8.539 1 31.59 26 ASP B C 1
ATOM 1395 O O . ASP B 1 26 ? -11.836 -52.188 -9.617 1 31.59 26 ASP B O 1
ATOM 1399 N N . ALA B 1 27 ? -12.547 -52.344 -7.84 1 41.91 27 ALA B N 1
ATOM 1400 C CA . ALA B 1 27 ? -12.695 -50.875 -7.668 1 41.91 27 ALA B CA 1
ATOM 1401 C C . ALA B 1 27 ? -11.344 -50.188 -7.758 1 41.91 27 ALA B C 1
ATOM 1403 O O . ALA B 1 27 ? -10.492 -50.344 -6.883 1 41.91 27 ALA B O 1
ATOM 1404 N N . GLU B 1 28 ? -10.719 -50.531 -8.891 1 37.31 28 GLU B N 1
ATOM 1405 C CA . GLU B 1 28 ? -9.688 -49.5 -9.102 1 37.31 28 GLU B CA 1
ATOM 1406 C C . GLU B 1 28 ? -9.961 -48.25 -8.273 1 37.31 28 GLU B C 1
ATOM 1408 O O . GLU B 1 28 ? -10.992 -47.625 -8.445 1 37.31 28 GLU B O 1
ATOM 1413 N N . ALA B 1 29 ? -9.945 -48.219 -7.094 1 39.84 29 ALA B N 1
ATOM 1414 C CA . ALA B 1 29 ? -9.914 -47.031 -6.242 1 39.84 29 ALA B CA 1
ATOM 1415 C C . ALA B 1 29 ? -9.336 -45.844 -6.992 1 39.84 29 ALA B C 1
ATOM 1417 O O . ALA B 1 29 ? -8.133 -45.781 -7.23 1 39.84 29 ALA B O 1
ATOM 1418 N N . THR B 1 30 ? -9.781 -45.594 -8.141 1 40.03 30 THR B N 1
ATOM 1419 C CA . THR B 1 30 ? -9.531 -44.25 -8.68 1 40.03 30 THR B CA 1
ATOM 1420 C C . THR B 1 30 ? -9.383 -43.25 -7.551 1 40.03 30 THR B C 1
ATOM 1422 O O . THR B 1 30 ? -10.352 -42.906 -6.879 1 40.03 30 THR B O 1
ATOM 1425 N N . GLU B 1 31 ? -8.742 -43.625 -6.539 1 40.84 31 GLU B N 1
ATOM 1426 C CA . GLU B 1 31 ? -8.422 -42.531 -5.629 1 40.84 31 GLU B CA 1
ATOM 1427 C C . GLU B 1 31 ? -8.406 -41.188 -6.355 1 40.84 31 GLU B C 1
ATOM 1429 O O . GLU B 1 31 ? -7.652 -41 -7.316 1 40.84 31 GLU B O 1
ATOM 1434 N N . VAL B 1 32 ? -9.43 -40.781 -6.848 1 41.69 32 VAL B N 1
ATOM 1435 C CA . VAL B 1 32 ? -9.492 -39.406 -7.289 1 41.69 32 VAL B CA 1
ATOM 1436 C C . VAL B 1 32 ? -8.422 -38.594 -6.574 1 41.69 32 VAL B C 1
ATOM 1438 O O . VAL B 1 32 ? -8.562 -38.25 -5.395 1 41.69 32 VAL B O 1
ATOM 1441 N N . ARG B 1 33 ? -7.18 -39.094 -6.41 1 45.94 33 ARG B N 1
ATOM 1442 C CA . ARG B 1 33 ? -6.203 -38.156 -5.867 1 45.94 33 ARG B CA 1
ATOM 1443 C C . ARG B 1 33 ? -6.59 -36.719 -6.184 1 45.94 33 ARG B C 1
ATOM 1445 O O . ARG B 1 33 ? -6.711 -36.344 -7.355 1 45.94 33 ARG B O 1
ATOM 1452 N N . ALA B 1 34 ? -7.406 -36.156 -5.551 1 56.31 34 ALA B N 1
ATOM 1453 C CA . ALA B 1 34 ? -7.723 -34.75 -5.699 1 56.31 34 ALA B CA 1
ATOM 1454 C C . ALA B 1 34 ? -6.555 -34 -6.316 1 56.31 34 ALA B C 1
ATOM 1456 O O . ALA B 1 34 ? -5.395 -34.219 -5.969 1 56.31 34 ALA B O 1
ATOM 1457 N N . ALA B 1 35 ? -6.594 -33.75 -7.664 1 75.56 35 ALA B N 1
ATOM 1458 C CA . ALA B 1 35 ? -5.559 -33.062 -8.406 1 75.56 35 ALA B CA 1
ATOM 1459 C C . ALA B 1 35 ? -4.832 -32.062 -7.504 1 75.56 35 ALA B C 1
ATOM 1461 O O . ALA B 1 35 ? -5.434 -31.484 -6.594 1 75.56 35 ALA B O 1
ATOM 1462 N N . ARG B 1 36 ? -3.439 -32.375 -7.336 1 91.31 36 ARG B N 1
ATOM 1463 C CA . ARG B 1 36 ? -2.611 -31.406 -6.617 1 91.31 36 ARG B CA 1
ATOM 1464 C C . ARG B 1 36 ? -2.963 -29.984 -7.016 1 91.31 36 ARG B C 1
ATOM 1466 O O . ARG B 1 36 ? -3.061 -29.672 -8.203 1 91.31 36 ARG B O 1
ATOM 1473 N N . PRO B 1 37 ? -3.34 -29.219 -6.008 1 95.5 37 PRO B N 1
ATOM 1474 C CA . PRO B 1 37 ? -3.617 -27.828 -6.371 1 95.5 37 PRO B CA 1
ATOM 1475 C C . PRO B 1 37 ? -2.471 -27.172 -7.145 1 95.5 37 PRO B C 1
ATOM 1477 O O . PRO B 1 37 ? -1.301 -27.422 -6.848 1 95.5 37 PRO B O 1
ATOM 1480 N N . ARG B 1 38 ? -2.783 -26.469 -8.125 1 97.25 38 ARG B N 1
ATOM 1481 C CA . ARG B 1 38 ? -1.808 -25.812 -8.992 1 97.25 38 ARG B CA 1
ATOM 1482 C C . ARG B 1 38 ? -1.45 -24.422 -8.477 1 97.25 38 ARG B C 1
ATOM 1484 O O . ARG B 1 38 ? -2.334 -23.594 -8.234 1 97.25 38 ARG B O 1
ATOM 1491 N N . VAL B 1 39 ? -0.097 -24.188 -8.352 1 97.69 39 VAL B N 1
ATOM 1492 C CA . VAL B 1 39 ? 0.373 -22.906 -7.848 1 97.69 39 VAL B CA 1
ATOM 1493 C C . VAL B 1 39 ? 1.355 -22.281 -8.844 1 97.69 39 VAL B C 1
ATOM 1495 O O . VAL B 1 39 ? 2.363 -22.906 -9.195 1 97.69 39 VAL B O 1
ATOM 1498 N N . LEU B 1 40 ? 0.984 -21.094 -9.328 1 98.38 40 LEU B N 1
ATOM 1499 C CA . LEU B 1 40 ? 1.94 -20.312 -10.102 1 98.38 40 LEU B CA 1
ATOM 1500 C C . LEU B 1 40 ? 2.684 -19.328 -9.211 1 98.38 40 LEU B C 1
ATOM 1502 O O . LEU B 1 40 ? 2.062 -18.5 -8.539 1 98.38 40 LEU B O 1
ATOM 1506 N N . ILE B 1 41 ? 4.016 -19.469 -9.188 1 97.69 41 ILE B N 1
ATOM 1507 C CA . ILE B 1 41 ? 4.875 -18.625 -8.359 1 97.69 41 ILE B CA 1
ATOM 1508 C C . ILE B 1 41 ? 5.645 -17.641 -9.242 1 97.69 41 ILE B C 1
ATOM 1510 O O . ILE B 1 41 ? 6.34 -18.047 -10.172 1 97.69 41 ILE B O 1
ATOM 1514 N N . VAL B 1 42 ? 5.477 -16.328 -8.898 1 98.12 42 VAL B N 1
ATOM 1515 C CA . VAL B 1 42 ? 6.09 -15.297 -9.734 1 98.12 42 VAL B CA 1
ATOM 1516 C C . VAL B 1 42 ? 6.973 -14.391 -8.883 1 98.12 42 VAL B C 1
ATOM 1518 O O . VAL B 1 42 ? 6.496 -13.758 -7.941 1 98.12 42 VAL B O 1
ATOM 1521 N N . ASP B 1 43 ? 8.289 -14.344 -9.172 1 96.56 43 ASP B N 1
ATOM 1522 C CA . ASP B 1 43 ? 9.297 -13.523 -8.508 1 96.56 43 ASP B CA 1
ATOM 1523 C C . ASP B 1 43 ? 10.477 -13.242 -9.43 1 96.56 43 ASP B C 1
ATOM 1525 O O . ASP B 1 43 ? 10.961 -14.148 -10.125 1 96.56 43 ASP B O 1
ATOM 1529 N N . ASP B 1 44 ? 10.906 -12 -9.438 1 96.38 44 ASP B N 1
ATOM 1530 C CA . ASP B 1 44 ? 11.984 -11.672 -10.359 1 96.38 44 ASP B CA 1
ATOM 1531 C C . ASP B 1 44 ? 13.328 -12.172 -9.844 1 96.38 44 ASP B C 1
ATOM 1533 O O . ASP B 1 44 ? 14.305 -12.219 -10.586 1 96.38 44 ASP B O 1
ATOM 1537 N N . GLU B 1 45 ? 13.359 -12.492 -8.602 1 95.12 45 GLU B N 1
ATOM 1538 C CA . GLU B 1 45 ? 14.516 -13.188 -8.055 1 95.12 45 GLU B CA 1
ATOM 1539 C C . GLU B 1 45 ? 14.352 -14.703 -8.148 1 95.12 45 GLU B C 1
ATOM 1541 O O . GLU B 1 45 ? 13.664 -15.312 -7.32 1 95.12 45 GLU B O 1
ATOM 1546 N N . LYS B 1 46 ? 15.078 -15.273 -9.039 1 96.81 46 LYS B N 1
ATOM 1547 C CA . LYS B 1 46 ? 14.906 -16.672 -9.391 1 96.81 46 LYS B CA 1
ATOM 1548 C C . LYS B 1 46 ? 15.078 -17.578 -8.172 1 96.81 46 LYS B C 1
ATOM 1550 O O . LYS B 1 46 ? 14.32 -18.531 -7.984 1 96.81 46 LYS B O 1
ATOM 1555 N N . LEU B 1 47 ? 16.062 -17.328 -7.387 1 95.81 47 LEU B N 1
ATOM 1556 C CA . LEU B 1 47 ? 16.344 -18.141 -6.211 1 95.81 47 LEU B CA 1
ATOM 1557 C C . LEU B 1 47 ? 15.133 -18.188 -5.277 1 95.81 47 LEU B C 1
ATOM 1559 O O . LEU B 1 47 ? 14.797 -19.234 -4.742 1 95.81 47 LEU B O 1
ATOM 1563 N N . ILE B 1 48 ? 14.484 -17.125 -5.148 1 94.31 48 ILE B N 1
ATOM 1564 C CA . ILE B 1 48 ? 13.328 -17.031 -4.258 1 94.31 48 ILE B CA 1
ATOM 1565 C C . ILE B 1 48 ? 12.164 -17.828 -4.84 1 94.31 48 ILE B C 1
ATOM 1567 O O . ILE B 1 48 ? 11.531 -18.625 -4.133 1 94.31 48 ILE B O 1
ATOM 1571 N N . ALA B 1 49 ? 11.938 -17.656 -6.078 1 96 49 ALA B N 1
ATOM 1572 C CA . ALA B 1 49 ? 10.844 -18.359 -6.742 1 96 49 ALA B CA 1
ATOM 1573 C C . ALA B 1 49 ? 11.062 -19.875 -6.695 1 96 49 ALA B C 1
ATOM 1575 O O . ALA B 1 49 ? 10.156 -20.625 -6.336 1 96 49 ALA B O 1
ATOM 1576 N N . ASP B 1 50 ? 12.25 -20.219 -7.027 1 96.88 50 ASP B N 1
ATOM 1577 C CA . ASP B 1 50 ? 12.578 -21.641 -7.105 1 96.88 50 ASP B CA 1
ATOM 1578 C C . ASP B 1 50 ? 12.531 -22.297 -5.727 1 96.88 50 ASP B C 1
ATOM 1580 O O . ASP B 1 50 ? 12.062 -23.422 -5.586 1 96.88 50 ASP B O 1
ATOM 1584 N N . THR B 1 51 ? 13.055 -21.641 -4.781 1 95.81 51 THR B N 1
ATOM 1585 C CA . THR B 1 51 ? 13.023 -22.156 -3.418 1 95.81 51 THR B CA 1
ATOM 1586 C C . THR B 1 51 ? 11.586 -22.328 -2.939 1 95.81 51 THR B C 1
ATOM 1588 O O . THR B 1 51 ? 11.234 -23.375 -2.365 1 95.81 51 THR B O 1
ATOM 1591 N N . CYS B 1 52 ? 10.766 -21.375 -3.188 1 95.38 52 CYS B N 1
ATOM 1592 C CA . CYS B 1 52 ? 9.359 -21.453 -2.826 1 95.38 52 CYS B CA 1
ATOM 1593 C C . CYS B 1 52 ? 8.68 -22.625 -3.525 1 95.38 52 CYS B C 1
ATOM 1595 O O . CYS B 1 52 ? 7.922 -23.375 -2.906 1 95.38 52 CYS B O 1
ATOM 1597 N N . ALA B 1 53 ? 8.984 -22.797 -4.738 1 96.5 53 ALA B N 1
ATOM 1598 C CA . ALA B 1 53 ? 8.414 -23.891 -5.523 1 96.5 53 ALA B CA 1
ATOM 1599 C C . ALA B 1 53 ? 8.773 -25.25 -4.926 1 96.5 53 ALA B C 1
ATOM 1601 O O . ALA B 1 53 ? 7.914 -26.109 -4.777 1 96.5 53 ALA B O 1
ATOM 1602 N N . GLU B 1 54 ? 10.008 -25.375 -4.617 1 96.44 54 GLU B N 1
ATOM 1603 C CA . GLU B 1 54 ? 10.492 -26.625 -4.051 1 96.44 54 GLU B CA 1
ATOM 1604 C C . GLU B 1 54 ? 9.758 -26.969 -2.758 1 96.44 54 GLU B C 1
ATOM 1606 O O . GLU B 1 54 ? 9.312 -28.109 -2.572 1 96.44 54 GLU B O 1
ATOM 1611 N N . ILE B 1 55 ? 9.609 -26.078 -1.965 1 95.38 55 ILE B N 1
ATOM 1612 C CA . ILE B 1 55 ? 8.977 -26.266 -0.666 1 95.38 55 ILE B CA 1
ATOM 1613 C C . ILE B 1 55 ? 7.504 -26.625 -0.859 1 95.38 55 ILE B C 1
ATOM 1615 O O . ILE B 1 55 ? 6.992 -27.547 -0.219 1 95.38 55 ILE B O 1
ATOM 1619 N N . LEU B 1 56 ? 6.852 -25.938 -1.715 1 95.81 56 LEU B N 1
ATOM 1620 C CA . LEU B 1 56 ? 5.434 -26.188 -1.965 1 95.81 56 LEU B CA 1
ATOM 1621 C C . LEU B 1 56 ? 5.23 -27.547 -2.629 1 95.81 56 LEU B C 1
ATOM 1623 O O . LEU B 1 56 ? 4.262 -28.25 -2.332 1 95.81 56 LEU B O 1
ATOM 1627 N N . GLU B 1 57 ? 6.152 -27.891 -3.512 1 95.94 57 GLU B N 1
ATOM 1628 C CA . GLU B 1 57 ? 6.074 -29.203 -4.133 1 95.94 57 GLU B CA 1
ATOM 1629 C C . GLU B 1 57 ? 6.188 -30.312 -3.088 1 95.94 57 GLU B C 1
ATOM 1631 O O . GLU B 1 57 ? 5.438 -31.297 -3.131 1 95.94 57 GLU B O 1
ATOM 1636 N N . ASP B 1 58 ? 7.051 -30.078 -2.164 1 94.75 58 ASP B N 1
ATOM 1637 C CA . ASP B 1 58 ? 7.23 -31.047 -1.084 1 94.75 58 ASP B CA 1
ATOM 1638 C C . ASP B 1 58 ? 5.969 -31.156 -0.23 1 94.75 58 ASP B C 1
ATOM 1640 O O . ASP B 1 58 ? 5.715 -32.188 0.383 1 94.75 58 ASP B O 1
ATOM 1644 N N . ALA B 1 59 ? 5.172 -30.141 -0.266 1 94.25 59 ALA B N 1
ATOM 1645 C CA . ALA B 1 59 ? 3.955 -30.109 0.54 1 94.25 59 ALA B CA 1
ATOM 1646 C C . ALA B 1 59 ? 2.756 -30.625 -0.254 1 94.25 59 ALA B C 1
ATOM 1648 O O . ALA B 1 59 ? 1.627 -30.609 0.241 1 94.25 59 ALA B O 1
ATOM 1649 N N . GLY B 1 60 ? 2.904 -30.984 -1.5 1 94 60 GLY B N 1
ATOM 1650 C CA . GLY B 1 60 ? 1.852 -31.641 -2.256 1 94 60 GLY B CA 1
ATOM 1651 C C . GLY B 1 60 ? 1.204 -30.734 -3.289 1 94 60 GLY B C 1
ATOM 1652 O O . GLY B 1 60 ? 0.145 -31.062 -3.828 1 94 60 GLY B O 1
ATOM 1653 N N . PHE B 1 61 ? 1.816 -29.656 -3.627 1 95.62 61 PHE B N 1
ATOM 1654 C CA . PHE B 1 61 ? 1.303 -28.75 -4.656 1 95.62 61 PHE B CA 1
ATOM 1655 C C . PHE B 1 61 ? 1.993 -29.016 -5.988 1 95.62 61 PHE B C 1
ATOM 1657 O O . PHE B 1 61 ? 3.105 -29.547 -6.027 1 95.62 61 PHE B O 1
ATOM 1664 N N . HIS B 1 62 ? 1.269 -28.75 -7 1 97 62 HIS B N 1
ATOM 1665 C CA . HIS B 1 62 ? 1.849 -28.688 -8.336 1 97 62 HIS B CA 1
ATOM 1666 C C . HIS B 1 62 ? 2.23 -27.266 -8.711 1 97 62 HIS B C 1
ATOM 1668 O O . HIS B 1 62 ? 1.358 -26.406 -8.891 1 97 62 HIS B O 1
ATOM 1674 N N . THR B 1 63 ? 3.613 -27.016 -8.891 1 97.69 63 THR B N 1
ATOM 1675 C CA . THR B 1 63 ? 4.027 -25.625 -9.023 1 97.69 63 THR B CA 1
ATOM 1676 C C . THR B 1 63 ? 4.656 -25.375 -10.391 1 97.69 63 THR B C 1
ATOM 1678 O O . THR B 1 63 ? 5.199 -26.297 -11.008 1 97.69 63 THR B O 1
ATOM 1681 N N . MET B 1 64 ? 4.488 -24.188 -10.859 1 98.25 64 MET B N 1
ATOM 1682 C CA . MET B 1 64 ? 5.297 -23.578 -11.914 1 98.25 64 MET B CA 1
ATOM 1683 C C . MET B 1 64 ? 5.836 -22.219 -11.484 1 98.25 64 MET B C 1
ATOM 1685 O O . MET B 1 64 ? 5.23 -21.547 -10.648 1 98.25 64 MET B O 1
ATOM 1689 N N . THR B 1 65 ? 6.984 -21.922 -12.055 1 98.31 65 THR B N 1
ATOM 1690 C CA . THR B 1 65 ? 7.617 -20.656 -11.688 1 98.31 65 THR B CA 1
ATOM 1691 C C . THR B 1 65 ? 7.75 -19.75 -12.906 1 98.31 65 THR B C 1
ATOM 1693 O O . THR B 1 65 ? 7.992 -20.219 -14.016 1 98.31 65 THR B O 1
ATOM 1696 N N . ALA B 1 66 ? 7.453 -18.469 -12.688 1 98.12 66 ALA B N 1
ATOM 1697 C CA . ALA B 1 66 ? 7.777 -17.406 -13.625 1 98.12 66 ALA B CA 1
ATOM 1698 C C . ALA B 1 66 ? 8.656 -16.344 -12.969 1 98.12 66 ALA B C 1
ATOM 1700 O O . ALA B 1 66 ? 8.547 -16.094 -11.766 1 98.12 66 ALA B O 1
ATOM 1701 N N . TYR B 1 67 ? 9.492 -15.727 -13.773 1 97.5 67 TYR B N 1
ATOM 1702 C CA . TYR B 1 67 ? 10.477 -14.82 -13.188 1 97.5 67 TYR B CA 1
ATOM 1703 C C . TYR B 1 67 ? 10.188 -13.375 -13.57 1 97.5 67 TYR B C 1
ATOM 1705 O O . TYR B 1 67 ? 11.016 -12.492 -13.344 1 97.5 67 TYR B O 1
ATOM 1713 N N . ASP B 1 68 ? 9.109 -13.195 -14.242 1 96.12 68 ASP B N 1
ATOM 1714 C CA . ASP B 1 68 ? 8.562 -11.867 -14.516 1 96.12 68 ASP B CA 1
ATOM 1715 C C . ASP B 1 68 ? 7.074 -11.953 -14.844 1 96.12 68 ASP B C 1
ATOM 1717 O O . ASP B 1 68 ? 6.543 -13.039 -15.086 1 96.12 68 ASP B O 1
ATOM 1721 N N . GLY B 1 69 ? 6.41 -10.828 -14.844 1 96.56 69 GLY B N 1
ATOM 1722 C CA . GLY B 1 69 ? 4.969 -10.766 -15.016 1 96.56 69 GLY B CA 1
ATOM 1723 C C . GLY B 1 69 ? 4.512 -11.234 -16.391 1 96.56 69 GLY B C 1
ATOM 1724 O O . GLY B 1 69 ? 3.471 -11.883 -16.516 1 96.56 69 GLY B O 1
ATOM 1725 N N . PHE B 1 70 ? 5.262 -10.914 -17.375 1 96 70 PHE B N 1
ATOM 1726 C CA . PHE B 1 70 ? 4.867 -11.273 -18.734 1 96 70 PHE B CA 1
ATOM 1727 C C . PHE B 1 70 ? 4.934 -12.781 -18.953 1 96 70 PHE B C 1
ATOM 1729 O O . PHE B 1 70 ? 4.012 -13.375 -19.5 1 96 70 PHE B O 1
ATOM 1736 N N . ALA B 1 71 ? 6.02 -13.297 -18.5 1 96.5 71 ALA B N 1
ATOM 1737 C CA . ALA B 1 71 ? 6.133 -14.75 -18.562 1 96.5 71 ALA B CA 1
ATOM 1738 C C . ALA B 1 71 ? 4.98 -15.422 -17.812 1 96.5 71 ALA B C 1
ATOM 1740 O O . ALA B 1 71 ? 4.441 -16.422 -18.281 1 96.5 71 ALA B O 1
ATOM 1741 N N . ALA B 1 72 ? 4.645 -14.883 -16.672 1 98 72 ALA B N 1
ATOM 1742 C CA . ALA B 1 72 ? 3.537 -15.422 -15.883 1 98 72 ALA B CA 1
ATOM 1743 C C . ALA B 1 72 ? 2.227 -15.344 -16.656 1 98 72 ALA B C 1
ATOM 1745 O O . ALA B 1 72 ? 1.444 -16.297 -16.672 1 98 72 ALA B O 1
ATOM 1746 N N . MET B 1 73 ? 1.983 -14.234 -17.312 1 96.94 73 MET B N 1
ATOM 1747 C CA . MET B 1 73 ? 0.763 -14.062 -18.094 1 96.94 73 MET B CA 1
ATOM 1748 C C . MET B 1 73 ? 0.638 -15.141 -19.156 1 96.94 73 MET B C 1
ATOM 1750 O O . MET B 1 73 ? -0.45 -15.672 -19.391 1 96.94 73 MET B O 1
ATOM 1754 N N . ASP B 1 74 ? 1.759 -15.414 -19.734 1 96.12 74 ASP B N 1
ATOM 1755 C CA . ASP B 1 74 ? 1.783 -16.422 -20.781 1 96.12 74 ASP B CA 1
ATOM 1756 C C . ASP B 1 74 ? 1.441 -17.797 -20.234 1 96.12 74 ASP B C 1
ATOM 1758 O O . ASP B 1 74 ? 0.812 -18.609 -20.922 1 96.12 74 ASP B O 1
ATOM 1762 N N . MET B 1 75 ? 1.769 -18.016 -19.047 1 97.56 75 MET B N 1
ATOM 1763 C CA . MET B 1 75 ? 1.64 -19.344 -18.438 1 97.56 75 MET B CA 1
ATOM 1764 C C . MET B 1 75 ? 0.231 -19.562 -17.906 1 97.56 75 MET B C 1
ATOM 1766 O O . MET B 1 75 ? -0.228 -20.688 -17.781 1 97.56 75 MET B O 1
ATOM 1770 N N . VAL B 1 76 ? -0.461 -18.547 -17.562 1 97.06 76 VAL B N 1
ATOM 1771 C CA . VAL B 1 76 ? -1.711 -18.609 -16.812 1 97.06 76 VAL B CA 1
ATOM 1772 C C . VAL B 1 76 ? -2.758 -19.375 -17.609 1 97.06 76 VAL B C 1
ATOM 1774 O O . VAL B 1 76 ? -3.459 -20.234 -17.062 1 97.06 76 VAL B O 1
ATOM 1777 N N . ALA B 1 77 ? -2.83 -19.094 -18.875 1 93.81 77 ALA B N 1
ATOM 1778 C CA . ALA B 1 77 ? -3.867 -19.703 -19.703 1 93.81 77 ALA B CA 1
ATOM 1779 C C . ALA B 1 77 ? -3.707 -21.219 -19.766 1 93.81 77 ALA B C 1
ATOM 1781 O O . ALA B 1 77 ? -4.695 -21.953 -19.719 1 93.81 77 ALA B O 1
ATOM 1782 N N . GLU B 1 78 ? -2.576 -21.703 -19.859 1 95.5 78 GLU B N 1
ATOM 1783 C CA . GLU B 1 78 ? -2.307 -23.141 -20 1 95.5 78 GLU B CA 1
ATOM 1784 C C . GLU B 1 78 ? -2.273 -23.828 -18.641 1 95.5 78 GLU B C 1
ATOM 1786 O O . GLU B 1 78 ? -2.887 -24.875 -18.469 1 95.5 78 GLU B O 1
ATOM 1791 N N . PHE B 1 79 ? -1.629 -23.203 -17.734 1 96.75 79 PHE B N 1
ATOM 1792 C CA . PHE B 1 79 ? -1.386 -23.828 -16.438 1 96.75 79 PHE B CA 1
ATOM 1793 C C . PHE B 1 79 ? -2.631 -23.75 -15.57 1 96.75 79 PHE B C 1
ATOM 1795 O O . PHE B 1 79 ? -2.848 -24.625 -14.719 1 96.75 79 PHE B O 1
ATOM 1802 N N . GLN B 1 80 ? -3.449 -22.719 -15.742 1 96.94 80 GLN B N 1
ATOM 1803 C CA . GLN B 1 80 ? -4.688 -22.516 -15 1 96.94 80 GLN B CA 1
ATOM 1804 C C . GLN B 1 80 ? -4.473 -22.719 -13.508 1 96.94 80 GLN B C 1
ATOM 1806 O O . GLN B 1 80 ? -5.082 -23.594 -12.898 1 96.94 80 GLN B O 1
ATOM 1811 N N . PRO B 1 81 ? -3.686 -21.922 -12.898 1 97.56 81 PRO B N 1
ATOM 1812 C CA . PRO B 1 81 ? -3.379 -22.109 -11.477 1 97.56 81 PRO B CA 1
ATOM 1813 C C . PRO B 1 81 ? -4.59 -21.859 -10.578 1 97.56 81 PRO B C 1
ATOM 1815 O O . PRO B 1 81 ? -5.422 -21 -10.875 1 97.56 81 PRO B O 1
ATOM 1818 N N . ASP B 1 82 ? -4.613 -22.688 -9.469 1 95.94 82 ASP B N 1
ATOM 1819 C CA . ASP B 1 82 ? -5.566 -22.438 -8.391 1 95.94 82 ASP B CA 1
ATOM 1820 C C . ASP B 1 82 ? -5.113 -21.266 -7.527 1 95.94 82 ASP B C 1
ATOM 1822 O O . ASP B 1 82 ? -5.941 -20.562 -6.949 1 95.94 82 ASP B O 1
ATOM 1826 N N . TYR B 1 83 ? -3.793 -21.125 -7.496 1 96.75 83 TYR B N 1
ATOM 1827 C CA . TYR B 1 83 ? -3.176 -20.062 -6.699 1 96.75 83 TYR B CA 1
ATOM 1828 C C . TYR B 1 83 ? -2.131 -19.312 -7.512 1 96.75 83 TYR B C 1
ATOM 1830 O O . TYR B 1 83 ? -1.322 -19.922 -8.219 1 96.75 83 TYR B O 1
ATOM 1838 N N . LEU B 1 84 ? -2.215 -18.031 -7.414 1 97.75 84 LEU B N 1
ATOM 1839 C CA . LEU B 1 84 ? -1.125 -17.172 -7.867 1 97.75 84 LEU B CA 1
ATOM 1840 C C . LEU B 1 84 ? -0.383 -16.562 -6.684 1 97.75 84 LEU B C 1
ATOM 1842 O O . LEU B 1 84 ? -0.991 -15.906 -5.836 1 97.75 84 LEU B O 1
ATOM 1846 N N . LEU B 1 85 ? 0.864 -16.859 -6.586 1 97.06 85 LEU B N 1
ATOM 1847 C CA . LEU B 1 85 ? 1.773 -16.219 -5.641 1 97.06 85 LEU B CA 1
ATOM 1848 C C . LEU B 1 85 ? 2.736 -15.273 -6.359 1 97.06 85 LEU B C 1
ATOM 1850 O O . LEU B 1 85 ? 3.555 -15.719 -7.168 1 97.06 85 LEU B O 1
ATOM 1854 N N . THR B 1 86 ? 2.65 -13.992 -6.008 1 96.81 86 THR B N 1
ATOM 1855 C CA . THR B 1 86 ? 3.488 -13.094 -6.797 1 96.81 86 THR B CA 1
ATOM 1856 C C . THR B 1 86 ? 4.035 -11.969 -5.93 1 96.81 86 THR B C 1
ATOM 1858 O O . THR B 1 86 ? 3.34 -11.461 -5.047 1 96.81 86 THR B O 1
ATOM 1861 N N . ASP B 1 87 ? 5.254 -11.625 -6.172 1 94.62 87 ASP B N 1
ATOM 1862 C CA . ASP B 1 87 ? 5.812 -10.383 -5.645 1 94.62 87 ASP B CA 1
ATOM 1863 C C . ASP B 1 87 ? 5.078 -9.164 -6.207 1 94.6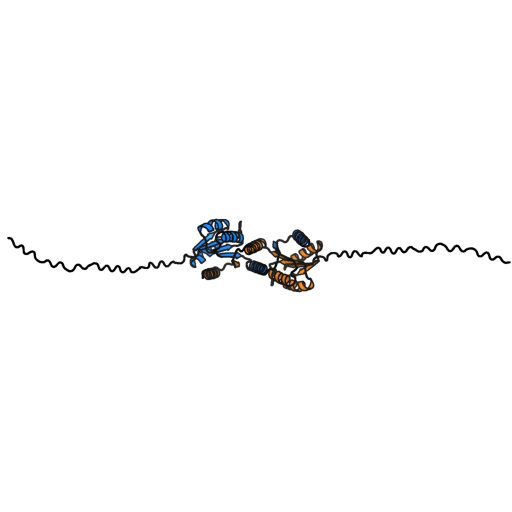2 87 ASP B C 1
ATOM 1865 O O . ASP B 1 87 ? 4.691 -9.156 -7.379 1 94.62 87 ASP B O 1
ATOM 1869 N N . VAL B 1 88 ? 5.0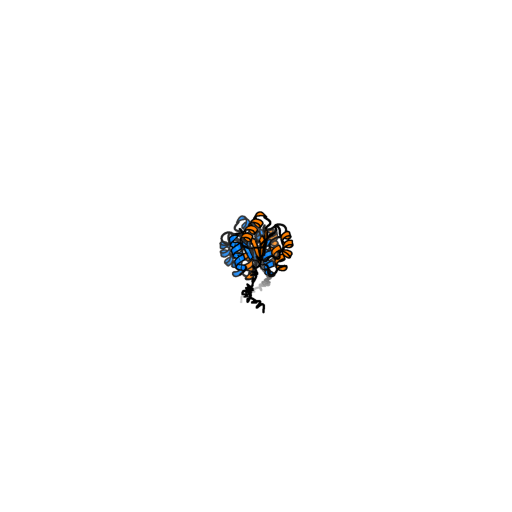04 -8.172 -5.438 1 91.81 88 VAL B N 1
ATOM 1870 C CA . VAL B 1 88 ? 4.359 -6.941 -5.891 1 91.81 88 VAL B CA 1
ATOM 1871 C C . VAL B 1 88 ? 5.328 -6.133 -6.75 1 91.81 88 VAL B C 1
ATOM 1873 O O . VAL B 1 88 ? 4.969 -5.668 -7.832 1 91.81 88 VAL B O 1
ATOM 1876 N N . LEU B 1 89 ? 6.512 -5.973 -6.152 1 89.19 89 LEU B N 1
ATOM 1877 C CA . LEU B 1 89 ? 7.496 -5.152 -6.852 1 89.19 89 LEU B CA 1
ATOM 1878 C C . LEU B 1 89 ? 8.336 -6.004 -7.801 1 89.19 89 LEU B C 1
ATOM 1880 O O . LEU B 1 89 ? 9.133 -6.836 -7.355 1 89.19 89 LEU B O 1
ATOM 1884 N N . MET B 1 90 ? 8.141 -5.867 -9.07 1 92.69 90 MET B N 1
ATOM 1885 C CA . MET B 1 90 ? 8.906 -6.508 -10.133 1 92.69 90 MET B CA 1
ATOM 1886 C C . MET B 1 90 ? 9.133 -5.547 -11.297 1 92.69 90 MET B C 1
ATOM 1888 O O . MET B 1 90 ? 8.344 -4.621 -11.5 1 92.69 90 MET B O 1
ATOM 1892 N N . PRO B 1 91 ? 10.219 -5.789 -12 1 90.81 91 PRO B N 1
ATOM 1893 C CA . PRO B 1 91 ? 10.438 -4.941 -13.18 1 90.81 91 PRO B CA 1
ATOM 1894 C C . PRO B 1 91 ? 9.375 -5.137 -14.25 1 90.81 91 PRO B C 1
ATOM 1896 O O . PRO B 1 91 ? 8.773 -6.211 -14.344 1 90.81 91 PRO B O 1
ATOM 1899 N N . ARG B 1 92 ? 9.117 -4.09 -15.102 1 88.62 92 ARG B N 1
ATOM 1900 C CA . ARG B 1 92 ? 8.266 -4.098 -16.281 1 88.62 92 ARG B CA 1
ATOM 1901 C C . ARG B 1 92 ? 6.793 -4.156 -15.898 1 88.62 92 ARG B C 1
ATOM 1903 O O . ARG B 1 92 ? 5.996 -3.33 -16.344 1 88.62 92 ARG B O 1
ATOM 1910 N N . MET B 1 93 ? 6.398 -5.156 -15.094 1 90.56 93 MET B N 1
ATOM 1911 C CA . MET B 1 93 ? 5.027 -5.316 -14.617 1 90.56 93 MET B CA 1
ATOM 1912 C C . MET B 1 93 ? 5.004 -5.613 -13.125 1 90.56 93 MET B C 1
ATOM 1914 O O . MET B 1 93 ? 5.738 -6.484 -12.648 1 90.56 93 MET B O 1
ATOM 1918 N N . ASN B 1 94 ? 4.156 -4.836 -12.469 1 89.94 94 ASN B N 1
ATOM 1919 C CA . ASN B 1 94 ? 4.086 -5.113 -11.039 1 89.94 94 ASN B CA 1
ATOM 1920 C C . ASN B 1 94 ? 3.076 -6.215 -10.727 1 89.94 94 ASN B C 1
ATOM 1922 O O . ASN B 1 94 ? 2.283 -6.598 -11.586 1 89.94 94 ASN B O 1
ATOM 1926 N N . GLY B 1 95 ? 3.184 -6.754 -9.555 1 93.81 95 GLY B N 1
ATOM 1927 C CA . GLY B 1 95 ? 2.375 -7.895 -9.148 1 93.81 95 GLY B CA 1
ATOM 1928 C C . GLY B 1 95 ? 0.891 -7.586 -9.102 1 93.81 95 GLY B C 1
ATOM 1929 O O . GLY B 1 95 ? 0.061 -8.484 -9.25 1 93.81 95 GLY B O 1
ATOM 1930 N N . VAL B 1 96 ? 0.549 -6.363 -8.906 1 91.12 96 VAL B N 1
ATOM 1931 C CA . VAL B 1 96 ? -0.862 -6 -8.828 1 91.12 96 VAL B CA 1
ATOM 1932 C C . VAL B 1 96 ? -1.48 -6.027 -10.219 1 91.12 96 VAL B C 1
ATOM 1934 O O . VAL B 1 96 ? -2.59 -6.535 -10.406 1 91.12 96 VAL B O 1
ATOM 1937 N N . GLU B 1 97 ? -0.792 -5.504 -11.094 1 91.94 97 GLU B N 1
ATOM 1938 C CA . GLU B 1 97 ? -1.238 -5.562 -12.484 1 91.94 97 GLU B CA 1
ATOM 1939 C C . GLU B 1 97 ? -1.416 -7.004 -12.945 1 91.94 97 GLU B C 1
ATOM 1941 O O . GLU B 1 97 ? -2.414 -7.34 -13.594 1 91.94 97 GLU B O 1
ATOM 1946 N N . LEU B 1 98 ? -0.42 -7.766 -12.641 1 95.62 98 LEU B N 1
ATOM 1947 C CA . LEU B 1 98 ? -0.515 -9.188 -12.945 1 95.62 98 LEU B CA 1
ATOM 1948 C C . LEU B 1 98 ? -1.737 -9.805 -12.273 1 95.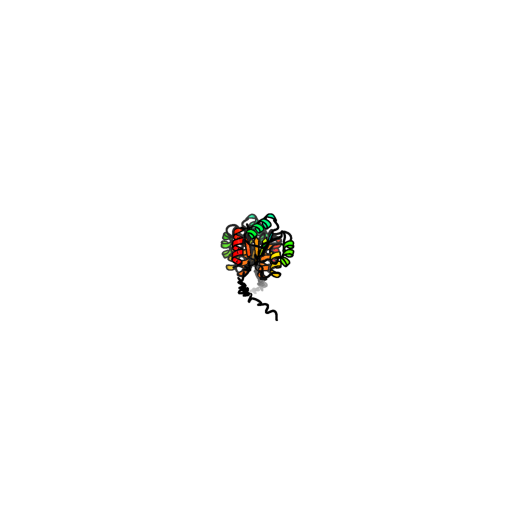62 98 LEU B C 1
ATOM 1950 O O . LEU B 1 98 ? -2.467 -10.586 -12.898 1 95.62 98 LEU B O 1
ATOM 1954 N N . ALA B 1 99 ? -1.953 -9.523 -11.008 1 95.38 99 ALA B N 1
ATOM 1955 C CA . ALA B 1 99 ? -3.074 -10.055 -10.234 1 95.38 99 ALA B CA 1
ATOM 1956 C C . ALA B 1 99 ? -4.406 -9.703 -10.891 1 95.38 99 ALA B C 1
ATOM 1958 O O . ALA B 1 99 ? -5.301 -10.555 -10.977 1 95.38 99 ALA B O 1
ATOM 1959 N N . ILE B 1 100 ? -4.516 -8.531 -11.336 1 92.38 100 ILE B N 1
ATOM 1960 C CA . ILE B 1 100 ? -5.734 -8.078 -11.992 1 92.38 100 ILE B CA 1
ATOM 1961 C C . ILE B 1 100 ? -5.961 -8.883 -13.273 1 92.38 100 ILE B C 1
ATOM 1963 O O . ILE B 1 100 ? -7.074 -9.352 -13.531 1 92.38 100 ILE B O 1
ATOM 1967 N N . TYR B 1 101 ? -4.883 -9.016 -14.023 1 94.06 101 TYR B N 1
ATOM 1968 C CA . TYR B 1 101 ? -4.945 -9.812 -15.25 1 94.06 101 TYR B CA 1
ATOM 1969 C C . TYR B 1 101 ? -5.418 -11.227 -14.953 1 94.06 101 TYR B C 1
ATOM 1971 O O . TYR B 1 101 ? -6.336 -11.727 -15.609 1 94.06 101 TYR B O 1
ATOM 1979 N N . VAL B 1 102 ? -4.836 -11.844 -13.977 1 95.94 102 VAL B N 1
ATOM 1980 C CA . VAL B 1 102 ? -5.137 -13.227 -13.648 1 95.94 102 VAL B CA 1
ATOM 1981 C C . VAL B 1 102 ? -6.562 -13.336 -13.102 1 95.94 102 VAL B C 1
ATOM 1983 O O . VAL B 1 102 ? -7.289 -14.273 -13.43 1 95.94 102 VAL B O 1
ATOM 1986 N N . ASN B 1 103 ? -6.941 -12.422 -12.258 1 94.5 103 ASN B N 1
ATOM 1987 C CA . ASN B 1 103 ? -8.305 -12.406 -11.727 1 94.5 103 ASN B CA 1
ATOM 1988 C C . ASN B 1 103 ? -9.344 -12.336 -12.844 1 94.5 103 ASN B C 1
ATOM 1990 O O . ASN B 1 103 ? -10.367 -13.016 -12.781 1 94.5 103 ASN B O 1
ATOM 1994 N N . LYS B 1 104 ? -9.047 -11.539 -13.805 1 92.56 104 LYS B N 1
ATOM 1995 C CA . LYS B 1 104 ? -9.961 -11.422 -14.945 1 92.56 104 LYS B CA 1
ATOM 1996 C C . LYS B 1 104 ? -10.039 -12.727 -15.727 1 92.56 104 LYS B C 1
ATOM 1998 O O . LYS B 1 104 ? -11.117 -13.125 -16.156 1 92.56 104 LYS B O 1
ATOM 2003 N N . MET B 1 105 ? -8.969 -13.352 -15.914 1 94.06 105 MET B N 1
ATOM 2004 C CA . MET B 1 105 ? -8.883 -14.578 -16.719 1 94.06 105 MET B CA 1
ATOM 2005 C C . MET B 1 105 ? -9.398 -15.773 -15.922 1 94.06 105 MET B C 1
ATOM 2007 O O . MET B 1 105 ? -10.039 -16.672 -16.484 1 94.06 105 MET B O 1
ATOM 2011 N N . LEU B 1 106 ? -9.047 -15.844 -14.656 1 95.25 106 LEU B N 1
ATOM 2012 C CA . LEU B 1 106 ? -9.391 -16.938 -13.75 1 95.25 106 LEU B CA 1
ATOM 2013 C C . LEU B 1 106 ? -10.008 -16.406 -12.461 1 95.25 106 LEU B C 1
ATOM 2015 O O . LEU B 1 106 ? -9.359 -16.406 -11.414 1 95.25 106 LEU B O 1
ATOM 2019 N N . PRO B 1 107 ? -11.273 -16.141 -12.43 1 92.81 107 PRO B N 1
ATOM 2020 C CA . PRO B 1 107 ? -11.914 -15.484 -11.281 1 92.81 107 PRO B CA 1
ATOM 2021 C C . PRO B 1 107 ? -11.883 -16.344 -10.023 1 92.81 107 PRO B C 1
ATOM 2023 O O . PRO B 1 107 ? -12.008 -15.828 -8.914 1 92.81 107 PRO B O 1
ATOM 2026 N N . LYS B 1 108 ? -11.672 -17.562 -10.203 1 92.75 108 LYS B N 1
ATOM 2027 C CA . LYS B 1 108 ? -11.703 -18.453 -9.047 1 92.75 108 LYS B CA 1
ATOM 2028 C C . LYS B 1 108 ? -10.312 -18.625 -8.445 1 92.75 108 LYS B C 1
ATOM 2030 O O . LYS B 1 108 ? -10.172 -19.156 -7.34 1 92.75 108 LYS B O 1
ATOM 2035 N N . ALA B 1 109 ? -9.32 -18.188 -9.148 1 95.12 109 ALA B N 1
ATOM 2036 C CA . ALA B 1 109 ? -7.961 -18.312 -8.633 1 95.12 109 ALA B CA 1
ATOM 2037 C C . ALA B 1 109 ? -7.766 -17.438 -7.395 1 95.12 109 ALA B C 1
ATOM 2039 O O . ALA B 1 109 ? -8.227 -16.297 -7.355 1 95.12 109 ALA B O 1
ATOM 2040 N N . LYS B 1 110 ? -7.172 -17.984 -6.438 1 95.06 110 LYS B N 1
ATOM 2041 C CA . LYS B 1 110 ? -6.781 -17.219 -5.258 1 95.06 110 LYS B CA 1
ATOM 2042 C C . LYS B 1 110 ? -5.438 -16.531 -5.469 1 95.06 110 LYS B C 1
ATOM 2044 O O . LYS B 1 110 ? -4.465 -17.172 -5.883 1 95.06 110 LYS B O 1
ATOM 2049 N N . ILE B 1 111 ? -5.438 -15.266 -5.211 1 95.5 111 ILE B N 1
ATOM 2050 C CA . ILE B 1 111 ? -4.246 -14.484 -5.52 1 95.5 111 ILE B CA 1
ATOM 2051 C C . ILE B 1 111 ? -3.629 -13.953 -4.227 1 95.5 111 ILE B C 1
ATOM 2053 O O . ILE B 1 111 ? -4.301 -13.281 -3.439 1 95.5 111 ILE B O 1
ATOM 2057 N N . LEU B 1 112 ? -2.395 -14.289 -4.004 1 94.5 112 LEU B N 1
ATOM 2058 C CA . LEU B 1 112 ? -1.611 -13.828 -2.861 1 94.5 112 LEU B CA 1
ATOM 2059 C C . LEU B 1 112 ? -0.446 -12.961 -3.316 1 94.5 112 LEU B C 1
ATOM 2061 O O . LEU B 1 112 ? 0.388 -13.391 -4.113 1 94.5 112 LEU B O 1
ATOM 2065 N N . LEU B 1 113 ? -0.377 -11.742 -2.781 1 93.25 113 LEU B N 1
ATOM 2066 C CA . LEU B 1 113 ? 0.647 -10.758 -3.111 1 93.25 113 LEU B CA 1
ATOM 2067 C C . LEU B 1 113 ? 1.652 -10.617 -1.973 1 93.25 113 LEU B C 1
ATOM 2069 O O . LEU B 1 113 ? 1.266 -10.43 -0.816 1 93.25 113 LEU B O 1
ATOM 2073 N N . PHE B 1 114 ? 2.912 -10.742 -2.299 1 92.25 114 PHE B N 1
ATOM 2074 C CA . PHE B 1 114 ? 3.965 -10.547 -1.31 1 92.25 114 PHE B CA 1
ATOM 2075 C C . PHE B 1 114 ? 4.516 -9.133 -1.376 1 92.25 114 PHE B C 1
ATOM 2077 O O . PHE B 1 114 ? 4.973 -8.688 -2.432 1 92.25 114 PHE B O 1
ATOM 2084 N N . SER B 1 115 ? 4.508 -8.469 -0.3 1 86.88 115 SER B N 1
ATOM 2085 C CA . SER B 1 115 ? 4.91 -7.066 -0.287 1 86.88 115 SER B CA 1
ATOM 2086 C C . SER B 1 115 ? 5.684 -6.727 0.983 1 86.88 115 SER B C 1
ATOM 2088 O O . SER B 1 115 ? 5.34 -7.199 2.07 1 86.88 115 SER B O 1
ATOM 2090 N N . GLY B 1 116 ? 6.695 -5.953 0.805 1 84.25 116 GLY B N 1
ATOM 2091 C CA . GLY B 1 116 ? 7.418 -5.418 1.951 1 84.25 116 GLY B CA 1
ATOM 2092 C C . GLY B 1 116 ? 6.602 -4.426 2.758 1 84.25 116 GLY B C 1
ATOM 2093 O O . GLY B 1 116 ? 6.934 -4.133 3.908 1 84.25 116 GLY B O 1
ATOM 2094 N N . GLN B 1 117 ? 5.543 -3.93 2.246 1 80 117 GLN B N 1
ATOM 2095 C CA . GLN B 1 117 ? 4.727 -2.939 2.939 1 80 117 GLN B CA 1
ATOM 2096 C C . GLN B 1 117 ? 3.291 -3.426 3.102 1 80 117 GLN B C 1
ATOM 2098 O O . GLN B 1 117 ? 2.35 -2.635 3.029 1 80 117 GLN B O 1
ATOM 2103 N N . ALA B 1 118 ? 3.145 -4.605 3.229 1 82.62 118 ALA B N 1
ATOM 2104 C CA . ALA B 1 118 ? 1.819 -5.215 3.301 1 82.62 118 ALA B CA 1
ATOM 2105 C C . ALA B 1 118 ? 1.011 -4.637 4.457 1 82.62 118 ALA B C 1
ATOM 2107 O O . ALA B 1 118 ? -0.199 -4.43 4.336 1 82.62 118 ALA B O 1
ATOM 2108 N N . GLY B 1 119 ? 1.687 -4.422 5.547 1 78.75 119 GLY B N 1
ATOM 2109 C CA . GLY B 1 119 ? 0.983 -3.877 6.699 1 78.75 119 GLY B CA 1
ATOM 2110 C C . GLY B 1 119 ? 0.332 -2.537 6.418 1 78.75 119 GLY B C 1
ATOM 2111 O O . GLY B 1 119 ? -0.856 -2.348 6.691 1 78.75 119 GLY B O 1
ATOM 2112 N N . ILE B 1 120 ? 0.987 -1.695 5.836 1 81.62 120 ILE B N 1
ATOM 2113 C CA . ILE B 1 120 ? 0.49 -0.358 5.527 1 81.62 120 ILE B CA 1
ATOM 2114 C C . ILE B 1 120 ? -0.601 -0.443 4.465 1 81.62 120 ILE B C 1
ATOM 2116 O O . ILE B 1 120 ? -1.638 0.214 4.574 1 81.62 120 ILE B O 1
ATOM 2120 N N . SER B 1 121 ? -0.339 -1.245 3.445 1 83.19 121 SER B N 1
ATOM 2121 C CA . SER B 1 121 ? -1.316 -1.435 2.379 1 83.19 121 SER B CA 1
ATOM 2122 C C . SER B 1 121 ? -2.633 -1.974 2.926 1 83.19 121 SER B C 1
ATOM 2124 O O . SER B 1 121 ? -3.709 -1.561 2.488 1 83.19 121 SER B O 1
ATOM 2126 N N . ASP B 1 122 ? -2.479 -2.834 3.869 1 82.19 122 ASP B N 1
ATOM 2127 C CA . ASP B 1 122 ? -3.666 -3.424 4.477 1 82.19 122 ASP B CA 1
ATOM 2128 C C . ASP B 1 122 ? -4.461 -2.379 5.258 1 82.19 122 ASP B C 1
ATOM 2130 O O . ASP B 1 122 ? -5.688 -2.326 5.164 1 82.19 122 ASP B O 1
ATOM 2134 N N . ILE B 1 123 ? -3.797 -1.575 6.004 1 82 123 ILE B N 1
ATOM 2135 C CA . ILE B 1 123 ? -4.465 -0.541 6.785 1 82 123 ILE B CA 1
ATOM 2136 C C . ILE B 1 123 ? -5.133 0.464 5.852 1 82 123 ILE B C 1
ATOM 2138 O O . ILE B 1 123 ? -6.258 0.903 6.105 1 82 123 ILE B O 1
ATOM 2142 N N . LEU B 1 124 ? -4.469 0.77 4.816 1 83.69 124 LEU B N 1
ATOM 2143 C CA . LEU B 1 124 ? -5.016 1.69 3.826 1 83.69 124 LEU B CA 1
ATOM 2144 C C . LEU B 1 124 ? -6.281 1.123 3.195 1 83.69 124 LEU B C 1
ATOM 2146 O O . LEU B 1 124 ? -7.285 1.828 3.062 1 83.69 124 LEU B O 1
ATOM 2150 N N . LEU B 1 125 ? -6.23 -0.069 2.83 1 82.38 125 LEU B N 1
ATOM 2151 C CA . LEU B 1 125 ? -7.379 -0.742 2.234 1 82.38 125 LEU B CA 1
ATOM 2152 C C . LEU B 1 125 ? -8.547 -0.796 3.215 1 82.38 125 LEU B C 1
ATOM 2154 O O . LEU B 1 125 ? -9.688 -0.517 2.844 1 82.38 125 LEU B O 1
ATOM 2158 N N . GLN B 1 126 ? -8.234 -1.118 4.41 1 82.69 126 GLN B N 1
ATOM 2159 C CA . GLN B 1 126 ? -9.273 -1.191 5.434 1 82.69 126 GLN B CA 1
ATOM 2160 C C . GLN B 1 126 ? -9.898 0.177 5.676 1 82.69 126 GLN B C 1
ATOM 2162 O O . GLN B 1 126 ? -11.117 0.284 5.848 1 82.69 126 GLN B O 1
ATOM 2167 N N . GLY B 1 127 ? -9.086 1.102 5.762 1 82.44 127 GLY B N 1
ATOM 2168 C CA . GLY B 1 127 ? -9.602 2.455 5.902 1 82.44 127 GLY B CA 1
ATOM 2169 C C . GLY B 1 127 ? -10.547 2.854 4.781 1 82.44 127 GLY B C 1
ATOM 2170 O O . GLY B 1 127 ? -11.617 3.398 5.035 1 82.44 127 GLY B O 1
ATOM 2171 N N . HIS B 1 128 ? -10.117 2.574 3.609 1 80.88 128 HIS B N 1
ATOM 2172 C CA . HIS B 1 128 ? -10.953 2.889 2.455 1 80.88 128 HIS B CA 1
ATOM 2173 C C . HIS B 1 128 ? -12.281 2.145 2.518 1 80.88 128 HIS B C 1
ATOM 2175 O O . HIS B 1 128 ? -13.328 2.711 2.197 1 80.88 128 HIS B O 1
ATOM 2181 N N . LYS B 1 129 ? -12.219 0.974 2.92 1 81.56 129 LYS B N 1
ATOM 2182 C CA . LYS B 1 129 ? -13.422 0.162 3.043 1 81.56 129 LYS B CA 1
ATOM 2183 C C . LYS B 1 129 ? -14.383 0.757 4.066 1 81.56 129 LYS B C 1
ATOM 2185 O O . LYS B 1 129 ? -15.602 0.611 3.943 1 81.56 129 LYS B O 1
ATOM 2190 N N . GLN B 1 130 ? -13.844 1.362 5.004 1 86.5 130 GLN B N 1
ATOM 2191 C CA . GLN B 1 130 ? -14.648 1.958 6.066 1 86.5 130 GLN B CA 1
ATOM 2192 C C . GLN B 1 130 ? -15.133 3.35 5.672 1 86.5 130 GLN B C 1
ATOM 2194 O O . GLN B 1 130 ? -15.844 4.004 6.438 1 86.5 130 GLN B O 1
ATOM 2199 N N . GLY B 1 131 ? -14.711 3.836 4.523 1 84.44 131 GLY B N 1
ATOM 2200 C CA . GLY B 1 131 ? -15.219 5.094 3.998 1 84.44 131 GLY B CA 1
ATOM 2201 C C . GLY B 1 131 ? -14.297 6.27 4.258 1 84.44 131 GLY B C 1
ATOM 2202 O O . GLY B 1 131 ? -14.633 7.41 3.926 1 84.44 131 GLY B O 1
ATOM 2203 N N . TYR B 1 132 ? -13.195 5.965 4.863 1 86.5 132 TYR B N 1
ATOM 2204 C CA . TYR B 1 132 ? -12.242 7.043 5.086 1 86.5 132 TYR B CA 1
ATOM 2205 C C . TYR B 1 132 ? -11.562 7.449 3.783 1 86.5 132 TYR B C 1
ATOM 2207 O O . TYR B 1 132 ? -11.195 6.59 2.975 1 86.5 132 TYR B O 1
ATOM 2215 N N . GLU B 1 133 ? -11.516 8.781 3.553 1 82.31 133 GLU B N 1
ATOM 2216 C CA . GLU B 1 133 ? -10.953 9.297 2.305 1 82.31 133 GLU B CA 1
ATOM 2217 C C . GLU B 1 133 ? -9.57 9.898 2.525 1 82.31 133 GLU B C 1
ATOM 2219 O O . GLU B 1 133 ? -9.367 10.688 3.451 1 82.31 133 GLU B O 1
ATOM 2224 N N . PHE B 1 134 ? -8.641 9.469 1.714 1 85.5 134 PHE B N 1
ATOM 2225 C CA . PHE B 1 134 ? -7.273 9.984 1.733 1 85.5 134 PHE B CA 1
ATOM 2226 C C . PHE B 1 134 ? -6.719 10.102 0.319 1 85.5 134 PHE B C 1
ATOM 2228 O O . PHE B 1 134 ? -7.09 9.328 -0.565 1 85.5 134 PHE B O 1
ATOM 2235 N N . GLU B 1 135 ? -5.918 11.031 0.177 1 87 135 GLU B N 1
ATOM 2236 C CA . GLU B 1 135 ? -5.145 11.117 -1.056 1 87 135 GLU B CA 1
ATOM 2237 C C . GLU B 1 135 ? -3.709 10.648 -0.841 1 87 135 GLU B C 1
ATOM 2239 O O . GLU B 1 135 ? -3.068 11.016 0.145 1 87 135 GLU B O 1
ATOM 2244 N N . LEU B 1 136 ? -3.209 9.789 -1.697 1 87.62 136 LEU B N 1
ATOM 2245 C CA . LEU B 1 136 ? -1.842 9.289 -1.623 1 87.62 136 LEU B CA 1
ATOM 2246 C C . LEU B 1 136 ? -0.932 10.047 -2.584 1 87.62 136 LEU B C 1
ATOM 2248 O O . LEU B 1 136 ? -1.244 10.18 -3.77 1 87.62 136 LEU B O 1
ATOM 2252 N N . LEU B 1 137 ? 0.131 10.523 -2.006 1 88.81 137 LEU B N 1
ATOM 2253 C CA . LEU B 1 137 ? 1.137 11.211 -2.814 1 88.81 137 LEU B CA 1
ATOM 2254 C C . LEU B 1 137 ? 2.469 10.469 -2.762 1 88.81 137 LEU B C 1
ATOM 2256 O O . LEU B 1 137 ? 2.898 10.031 -1.692 1 88.81 137 LEU B O 1
ATOM 2260 N N . ALA B 1 138 ? 3.104 10.406 -3.908 1 87.69 138 ALA B N 1
ATOM 2261 C CA . ALA B 1 138 ? 4.363 9.672 -4.008 1 87.69 138 ALA B CA 1
ATOM 2262 C C . ALA B 1 138 ? 5.535 10.531 -3.533 1 87.69 138 ALA B C 1
ATOM 2264 O O . ALA B 1 138 ? 5.527 11.75 -3.705 1 87.69 138 ALA B O 1
ATOM 2265 N N . LYS B 1 139 ? 6.414 9.914 -2.92 1 88 139 LYS B N 1
ATOM 2266 C CA . LYS B 1 139 ? 7.711 10.516 -2.631 1 88 139 LYS B CA 1
ATOM 2267 C C . LYS B 1 139 ? 8.641 10.438 -3.842 1 88 139 LYS B C 1
ATOM 2269 O O . LYS B 1 139 ? 8.562 9.484 -4.625 1 88 139 LYS B O 1
ATOM 2274 N N . PRO B 1 140 ? 9.492 11.422 -3.975 1 86.94 140 PRO B N 1
ATOM 2275 C CA . PRO B 1 140 ? 9.75 12.578 -3.109 1 86.94 140 PRO B CA 1
ATOM 2276 C C . PRO B 1 140 ? 8.68 13.656 -3.225 1 86.94 140 PRO B C 1
ATOM 2278 O O . PRO B 1 140 ? 8.031 13.781 -4.27 1 86.94 140 PRO B O 1
ATOM 2281 N N . LEU B 1 141 ? 8.586 14.383 -2.143 1 83.38 141 LEU B N 1
ATOM 2282 C CA . LEU B 1 141 ? 7.633 15.492 -2.119 1 83.38 141 LEU B CA 1
ATOM 2283 C C . LEU B 1 141 ? 8.164 16.688 -2.906 1 83.38 141 LEU B C 1
ATOM 2285 O O . LEU B 1 141 ? 9.305 17.109 -2.711 1 83.38 141 LEU B O 1
ATOM 2289 N N . HIS B 1 142 ? 7.348 17.172 -3.836 1 86.44 142 HIS B N 1
ATOM 2290 C CA . HIS B 1 142 ? 7.625 18.422 -4.551 1 86.44 142 HIS B CA 1
ATOM 2291 C C . HIS B 1 142 ? 6.734 19.547 -4.051 1 86.44 142 HIS B C 1
ATOM 2293 O O . HIS B 1 142 ? 5.566 19.641 -4.43 1 86.44 142 HIS B O 1
ATOM 2299 N N . PRO B 1 143 ? 7.355 20.438 -3.32 1 83.44 143 PRO B N 1
ATOM 2300 C CA . PRO B 1 143 ? 6.551 21.453 -2.639 1 83.44 143 PRO B CA 1
ATOM 2301 C C . PRO B 1 143 ? 5.719 22.281 -3.605 1 83.44 143 PRO B C 1
ATOM 2303 O O . PRO B 1 143 ? 4.582 22.656 -3.291 1 83.44 143 PRO B O 1
ATOM 2306 N N . VAL B 1 144 ? 6.25 22.609 -4.711 1 85.19 144 VAL B N 1
ATOM 2307 C CA . VAL B 1 144 ? 5.535 23.422 -5.691 1 85.19 144 VAL B CA 1
ATOM 2308 C C . VAL B 1 144 ? 4.297 22.672 -6.184 1 85.19 144 VAL B C 1
ATOM 2310 O O . VAL B 1 144 ? 3.211 23.25 -6.273 1 85.19 144 VAL B O 1
ATOM 2313 N N . LYS B 1 145 ? 4.547 21.391 -6.473 1 88.44 145 LYS B N 1
ATOM 2314 C CA . LYS B 1 145 ? 3.42 20.578 -6.898 1 88.44 145 LYS B CA 1
ATOM 2315 C C . LYS B 1 145 ? 2.381 20.438 -5.789 1 88.44 145 LYS B C 1
ATOM 2317 O O . LYS B 1 145 ? 1.177 20.422 -6.059 1 88.44 145 LYS B O 1
ATOM 2322 N N . LEU B 1 146 ? 2.887 20.344 -4.652 1 92.06 146 LEU B N 1
ATOM 2323 C CA . LEU B 1 146 ? 1.998 20.234 -3.498 1 92.06 146 LEU B CA 1
ATOM 2324 C C . LEU B 1 146 ? 1.147 21.5 -3.357 1 92.06 146 LEU B C 1
ATOM 2326 O O . LEU B 1 146 ? -0.063 21.406 -3.135 1 92.06 146 LEU B O 1
ATOM 2330 N N . ILE B 1 147 ? 1.697 22.641 -3.518 1 91.62 147 ILE B N 1
ATOM 2331 C CA . ILE B 1 147 ? 0.988 23.906 -3.418 1 91.62 147 ILE B CA 1
ATOM 2332 C C . ILE B 1 147 ? -0.122 23.969 -4.465 1 91.62 147 ILE B C 1
ATOM 2334 O O . ILE B 1 147 ? -1.26 24.328 -4.152 1 91.62 147 ILE B O 1
ATOM 2338 N N . GLU B 1 148 ? 0.319 23.625 -5.652 1 90.69 148 GLU B N 1
ATOM 2339 C CA . GLU B 1 148 ? -0.651 23.625 -6.746 1 90.69 148 GLU B CA 1
ATOM 2340 C C . GLU B 1 148 ? -1.84 22.719 -6.434 1 90.69 148 GLU B C 1
ATOM 2342 O O . GLU B 1 148 ? -2.988 23.078 -6.703 1 90.69 148 GLU B O 1
ATOM 2347 N N . ARG B 1 149 ? -1.561 21.641 -5.863 1 89.81 149 ARG B N 1
ATOM 2348 C CA . ARG B 1 149 ? -2.596 20.672 -5.523 1 89.81 149 ARG B CA 1
ATOM 2349 C C . ARG B 1 149 ? -3.521 21.219 -4.441 1 89.81 149 ARG B C 1
ATOM 2351 O O . ARG B 1 149 ? -4.742 21.094 -4.543 1 89.81 149 ARG B O 1
ATOM 2358 N N . LEU B 1 150 ? -2.973 21.797 -3.412 1 91.12 150 LEU B N 1
ATOM 2359 C CA . LEU B 1 150 ? -3.754 22.344 -2.307 1 91.12 150 LEU B CA 1
ATOM 2360 C C . LEU B 1 150 ? -4.605 23.516 -2.768 1 91.12 150 LEU B C 1
ATOM 2362 O O . LEU B 1 150 ? -5.762 23.656 -2.355 1 91.12 150 LEU B O 1
ATOM 2366 N N . GLN B 1 151 ? -4.047 24.266 -3.609 1 88.19 151 GLN B N 1
ATOM 2367 C CA . GLN B 1 151 ? -4.758 25.438 -4.113 1 88.19 151 GLN B CA 1
ATOM 2368 C C . GLN B 1 151 ? -5.93 25.016 -5.004 1 88.19 151 GLN B C 1
ATOM 2370 O O . GLN B 1 151 ? -6.988 25.656 -4.973 1 88.19 151 GLN B O 1
ATOM 2375 N N . LYS B 1 152 ? -5.711 23.922 -5.754 1 85.5 152 LYS B N 1
ATOM 2376 C CA . LYS B 1 152 ? -6.766 23.406 -6.621 1 85.5 152 LYS B CA 1
ATOM 2377 C C . LYS B 1 152 ? -7.945 22.891 -5.805 1 85.5 152 LYS B C 1
ATOM 2379 O O . LYS B 1 152 ? -9.094 22.938 -6.258 1 85.5 152 LYS B O 1
ATOM 2384 N N . GLN B 1 153 ? -7.676 22.422 -4.633 1 82.38 153 GLN B N 1
ATOM 2385 C CA . GLN B 1 153 ? -8.719 21.844 -3.785 1 82.38 153 GLN B CA 1
ATOM 2386 C C . GLN B 1 153 ? -9.492 22.938 -3.055 1 82.38 153 GLN B C 1
ATOM 2388 O O . GLN B 1 153 ? -10.562 22.688 -2.5 1 82.38 153 GLN B O 1
ATOM 2393 N N . GLN B 1 154 ? -8.992 24.141 -2.889 1 76.56 154 GLN B N 1
ATOM 2394 C CA . GLN B 1 154 ? -9.664 25.266 -2.23 1 76.56 154 GLN B CA 1
ATOM 2395 C C . GLN B 1 154 ? -10.727 25.875 -3.131 1 76.56 154 GLN B C 1
ATOM 2397 O O . GLN B 1 154 ? -11.648 26.531 -2.65 1 76.56 154 GLN B O 1
ATOM 2402 N N . ARG B 1 155 ? -10.641 25.547 -4.488 1 61.75 155 ARG B N 1
ATOM 2403 C CA . ARG B 1 155 ? -11.609 26.125 -5.414 1 61.75 155 ARG B CA 1
ATOM 2404 C C . ARG B 1 155 ? -12.891 25.297 -5.453 1 61.75 155 ARG B C 1
ATOM 2406 O O . ARG B 1 155 ? -12.859 24.094 -5.223 1 61.75 155 ARG B O 1
#